Protein AF-A0A3M7N2I5-F1 (afdb_monomer)

Solvent-accessible surface area (backbone atoms only — not comparable to full-atom values): 18467 Å² total; per-residue (Å²): 134,86,79,55,68,69,59,55,50,54,53,48,51,50,65,78,46,59,78,71,72,79,48,78,70,63,55,45,52,56,47,51,50,52,48,23,56,78,67,73,62,68,41,72,71,54,50,39,52,52,36,48,54,50,50,56,45,50,75,78,38,84,68,64,88,88,73,57,67,39,60,57,50,50,54,49,58,67,74,47,55,72,66,59,48,47,55,51,53,66,31,61,74,40,46,66,35,46,50,59,42,24,50,76,62,70,37,55,69,58,55,55,50,50,57,71,69,52,64,72,84,48,68,67,43,54,52,28,47,23,52,53,51,27,46,53,29,50,53,29,44,74,71,70,34,44,39,56,24,49,52,53,48,40,55,52,47,56,50,31,53,74,64,39,66,92,57,76,50,61,62,29,48,50,51,51,48,50,52,41,56,74,38,38,85,68,42,74,50,57,52,77,61,47,53,48,46,55,76,64,46,57,61,42,92,79,72,73,47,80,37,51,29,68,54,33,51,44,37,77,84,67,55,38,41,64,58,33,49,58,49,61,71,33,66,77,46,37,56,54,48,48,68,50,50,74,76,38,65,92,46,45,67,51,51,52,51,50,37,56,48,34,18,50,53,20,46,79,68,74,32,59,69,59,17,50,50,33,50,54,50,43,56,72,74,39,30,87,57,58,50,80,86,41,72,83,73,48,74,81,45,53,72,66,57,50,53,51,50,45,50,52,40,41,51,64,54,42,68,62,46,61,74,72,68,61,85,127

Nearest PDB structures (foldseek):
  5a7d-assembly4_D  TM=3.569E-01  e=6.688E-01  Drosophila melanogaster
  8rtc-assembly2_B  TM=3.031E-01  e=3.710E-01  Bacillus phage phi3T
  9e8h-assembly1_V  TM=3.573E-01  e=9.364E-01  Homo sapiens
  9e8k-assembly1_V  TM=2.780E-01  e=5.964E+00  Homo sapiens

Mean predicted aligned error: 7.92 Å

Secondary structure (DSSP, 8-state):
----HHHHHHHHHHHHSPPPPS-HHHHHHHHHHHHHHHTT---HHHHHHHHHHHHHHHHHSPPPTT--HHHHHHHHHHHS-HHHHHHHHT-HHHHHHHHHHHHHHT-HHHHHHHHHHS-SS-HHHHHHHHHHHHHHHHHHHHTT-HHHHHHHHHHHHHHHHHH-TTS--HHHHHHHHHHHHHHGGG----HHHHHHHHHTPPPHHHH----HHHHHTT-SS---SHHHHHHHT-HHHHHHHHHHHTT-HHHHHHHHHHHHHHHHHHHHTT-HHHHHHHHHHHHHH-HHHH-TT-HHHHTTS-HHHHHHHHHHHHHHHHHHHTTT-S--

Sequence (328 aa):
MRVSAALLLKHLLTRLHPPAPATARESARLLAFDRALRTGTLTVARLRSIARHYLHQAKHRSPPAEEKLGHKLAAWLEAEDAATKSSFFLAPDLVREVVPLMYADGLESTVWAWLRSLPRQAAAFLHAQDTLVSEMMRMAIRRRALDDAAAQYVAAAAYRAQSAPSEPLTSSYKRMSTAILHKRHRHGIEPPTFDRILDHAIPFARDRVVTRGFLQLYHPASPSADSLYRELDDDSFVARWNAWHSKHQMLHAALLLSVLDAAQLSLDQSKPKHAHFFLDLADKHWPDYLGASSVERVAEASIISRLHHARQLLASHASLAHLALAPG

Radius of gyration: 24.54 Å; Cα contacts (8 Å, |Δi|>4): 312; chains: 1; bounding box: 54×54×68 Å

Foldseek 3Di:
DDDDPVVVVVVVVCVVDVPDPQDVVLVVLVVQVVVCVVVVNDDLVSLLVSLVVLVVCVVVDPRDLPDQVLVVVLVVLVPDDPVVVLVQLLPLSSLLRNLVSCVSNVNLVSLVVSLVVFDQPDPSSLQSSLSSLLSSLVNCVVVVNLQVNLVSQLVSQVVCCVRPVPRGSLSSLQNNLVSCLVCQLNSPHDQVSLVSNLVRFDDCVPRNGDGSLLSLCNRNPHRANVVVLVQCVDPVNVVSNLVRVVVVVLCLLSVLVSLLSSLVVCVVVVNNVSNVVSLVVSCVRPCVQLPVPCPVVCVPPDSVRSSVSSVVSSVVVVVVVVVVPDDD

Structure (mmCIF, N/CA/C/O backbone):
data_AF-A0A3M7N2I5-F1
#
_entry.id   AF-A0A3M7N2I5-F1
#
loop_
_atom_site.group_PDB
_atom_site.id
_atom_site.type_symbol
_atom_site.label_atom_id
_atom_site.label_alt_id
_atom_site.label_comp_id
_atom_site.label_asym_id
_atom_site.label_entity_id
_atom_site.label_seq_id
_atom_site.pdbx_PDB_ins_code
_atom_site.Cartn_x
_atom_site.Cartn_y
_atom_site.Cartn_z
_atom_site.occupancy
_atom_site.B_iso_or_equiv
_atom_site.auth_seq_id
_atom_site.auth_comp_id
_atom_site.auth_asym_id
_atom_site.auth_atom_id
_atom_site.pdbx_PDB_model_num
ATOM 1 N N . MET A 1 1 ? -17.840 -37.962 -21.840 1.00 40.88 1 MET A N 1
ATOM 2 C CA . MET A 1 1 ? -17.557 -36.516 -21.690 1.00 40.88 1 MET A CA 1
ATOM 3 C C . MET A 1 1 ? -18.584 -35.733 -22.498 1.00 40.88 1 MET A C 1
ATOM 5 O O . MET A 1 1 ? -18.669 -35.950 -23.697 1.00 40.88 1 MET A O 1
ATOM 9 N N . ARG A 1 2 ? -19.418 -34.899 -21.863 1.00 41.59 2 ARG A N 1
ATOM 10 C CA . ARG A 1 2 ? -20.410 -34.070 -22.571 1.00 41.59 2 ARG A CA 1
ATOM 11 C C . ARG A 1 2 ? -19.744 -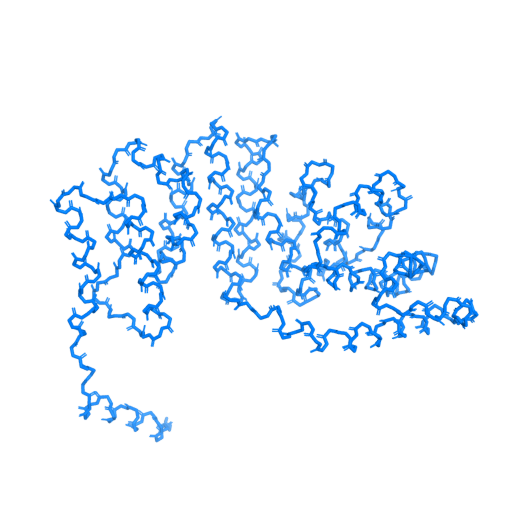32.751 -22.968 1.00 41.59 2 ARG A C 1
ATOM 13 O O . ARG A 1 2 ? -19.479 -31.922 -22.105 1.00 41.59 2 ARG A O 1
ATOM 20 N N . VAL A 1 3 ? -19.427 -32.581 -24.249 1.00 39.47 3 VAL A N 1
ATOM 21 C CA . VAL A 1 3 ? -18.912 -31.307 -24.772 1.00 39.47 3 VAL A CA 1
ATOM 22 C C . VAL A 1 3 ? -20.088 -30.334 -24.845 1.00 39.47 3 VAL A C 1
ATOM 24 O O . VAL A 1 3 ? -21.080 -30.607 -25.515 1.00 39.47 3 VAL A O 1
ATOM 27 N N . SER A 1 4 ? -20.010 -29.229 -24.101 1.00 60.75 4 SER A N 1
ATOM 28 C CA . SER A 1 4 ? -21.060 -28.206 -24.078 1.00 60.75 4 SER A CA 1
ATOM 29 C C . SER A 1 4 ? -21.235 -27.588 -25.468 1.00 60.75 4 SER A C 1
ATOM 31 O O . SER A 1 4 ? -20.251 -27.198 -26.100 1.00 60.75 4 SER A O 1
ATOM 33 N N . ALA A 1 5 ? -22.483 -27.447 -25.926 1.00 61.72 5 ALA A N 1
ATOM 34 C CA . ALA A 1 5 ? -22.821 -26.805 -27.199 1.00 61.72 5 ALA A CA 1
ATOM 35 C C . ALA A 1 5 ? -22.214 -25.392 -27.327 1.00 61.72 5 ALA A C 1
ATOM 37 O O . ALA A 1 5 ? -21.861 -24.968 -28.424 1.00 61.72 5 ALA A O 1
ATOM 38 N N . ALA A 1 6 ? -21.986 -24.702 -26.202 1.00 62.03 6 ALA A N 1
ATOM 39 C CA . ALA A 1 6 ? -21.320 -23.402 -26.169 1.00 62.03 6 ALA A CA 1
ATOM 40 C C . ALA A 1 6 ? -19.840 -23.459 -26.604 1.00 62.03 6 ALA A C 1
ATOM 42 O O . ALA A 1 6 ? -19.352 -22.527 -27.240 1.00 62.03 6 ALA A O 1
ATOM 43 N N . LEU A 1 7 ? -19.123 -24.550 -26.307 1.00 58.84 7 LEU A N 1
ATOM 44 C CA . LEU A 1 7 ? -17.732 -24.742 -26.737 1.00 58.84 7 LEU A CA 1
ATOM 45 C C . LEU A 1 7 ? -17.646 -25.051 -28.233 1.00 58.84 7 LEU A C 1
ATOM 47 O O . LEU A 1 7 ? -16.770 -24.521 -28.912 1.00 58.84 7 LEU A O 1
ATOM 51 N N . LEU A 1 8 ? -18.588 -25.841 -28.756 1.00 63.94 8 LEU A N 1
ATOM 52 C CA . LEU A 1 8 ? -18.701 -26.118 -30.191 1.00 63.94 8 LEU A CA 1
ATOM 53 C C . LEU A 1 8 ? -19.053 -24.854 -30.983 1.00 63.94 8 LEU A C 1
ATOM 55 O O . LEU A 1 8 ? -18.424 -24.590 -32.005 1.00 63.94 8 LEU A O 1
ATOM 59 N N . LEU A 1 9 ? -19.977 -24.028 -30.479 1.00 64.00 9 LEU A N 1
ATOM 60 C CA . LEU A 1 9 ? -20.336 -22.761 -31.117 1.00 64.00 9 LEU A CA 1
ATOM 61 C C . LEU A 1 9 ? -19.160 -21.775 -31.118 1.00 64.00 9 LEU A C 1
ATOM 63 O O . LEU A 1 9 ? -18.875 -21.154 -32.137 1.00 64.00 9 LEU A O 1
ATOM 67 N N . LYS A 1 10 ? -18.425 -21.676 -30.003 1.00 59.16 10 LYS A N 1
ATOM 68 C CA . LYS A 1 10 ? -17.230 -20.826 -29.905 1.00 59.16 10 LYS A CA 1
ATOM 69 C C . LYS A 1 10 ? -16.131 -21.295 -30.861 1.00 59.16 10 LYS A C 1
ATOM 71 O O . LYS A 1 10 ? -15.505 -20.464 -31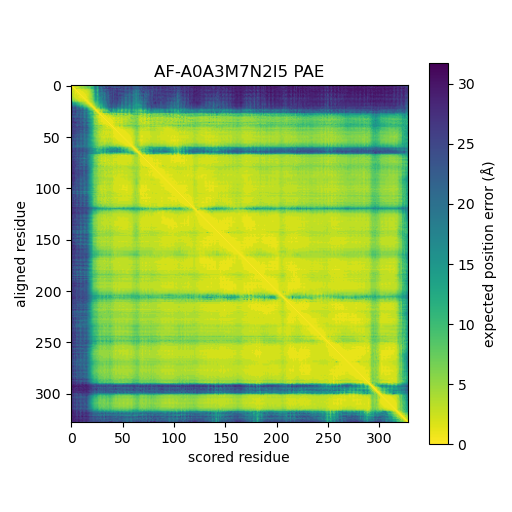.508 1.00 59.16 10 LYS A O 1
ATOM 76 N N . HIS A 1 11 ? -15.946 -22.609 -31.001 1.00 56.91 11 HIS A N 1
ATOM 77 C CA . HIS A 1 11 ? -14.961 -23.187 -31.915 1.00 56.91 11 HIS A CA 1
ATOM 78 C C . HIS A 1 11 ? -15.338 -22.995 -33.396 1.00 56.91 11 HIS A C 1
ATOM 80 O O . HIS A 1 11 ? -14.477 -22.690 -34.223 1.00 56.91 11 HIS A O 1
ATOM 86 N N . LEU A 1 12 ? -16.629 -23.098 -33.729 1.00 63.38 12 LEU A N 1
ATOM 87 C CA . LEU A 1 12 ? -17.146 -22.823 -35.073 1.00 63.38 12 LEU A CA 1
ATOM 88 C C . LEU A 1 12 ? -17.063 -21.334 -35.428 1.00 63.38 12 LEU A C 1
ATOM 90 O O . LEU A 1 12 ? -16.630 -21.002 -36.528 1.00 63.38 12 LEU A O 1
ATOM 94 N N . LEU A 1 13 ? -17.372 -20.436 -34.489 1.00 56.41 13 LEU A N 1
ATOM 95 C CA . LEU A 1 13 ? -17.231 -18.990 -34.688 1.00 56.41 13 LEU A CA 1
ATOM 96 C C . LEU A 1 13 ? -15.769 -18.579 -34.916 1.00 56.41 13 LEU A C 1
ATOM 98 O O . LEU A 1 13 ? -15.503 -17.766 -35.796 1.00 56.41 13 LEU A O 1
ATOM 102 N N . THR A 1 14 ? -14.809 -19.198 -34.219 1.00 50.16 14 THR A N 1
ATOM 103 C CA . THR A 1 14 ? -13.371 -18.959 -34.463 1.00 50.16 14 THR A CA 1
ATOM 104 C C . THR A 1 14 ? -12.856 -19.532 -35.787 1.00 50.16 14 THR A C 1
ATOM 106 O O . THR A 1 14 ? -11.799 -19.117 -36.253 1.00 50.16 14 THR A O 1
ATOM 109 N N . ARG A 1 15 ? -13.574 -20.487 -36.397 1.00 55.91 15 ARG A N 1
ATOM 110 C CA . ARG A 1 15 ? -13.232 -21.051 -37.715 1.00 55.91 15 ARG A CA 1
ATOM 111 C C . ARG A 1 15 ? -13.886 -20.296 -38.871 1.00 55.91 15 ARG A C 1
ATOM 113 O O . ARG A 1 15 ? -13.280 -20.186 -39.929 1.00 55.91 15 ARG A O 1
ATOM 120 N N . LEU A 1 16 ? -15.102 -19.787 -38.676 1.00 61.31 16 LEU A N 1
ATOM 121 C CA . LEU A 1 16 ? -15.834 -19.006 -39.682 1.00 61.31 16 LEU A CA 1
ATOM 122 C C . LEU A 1 16 ? -15.343 -17.555 -39.763 1.00 61.31 16 LEU A C 1
ATOM 124 O O . LEU A 1 16 ? -15.411 -16.932 -40.821 1.00 61.31 16 LEU A O 1
ATOM 128 N N . HIS A 1 17 ? -14.812 -17.029 -38.663 1.00 45.25 17 HIS A N 1
ATOM 129 C CA . HIS A 1 17 ? -14.081 -15.772 -38.620 1.00 45.25 17 HIS A CA 1
ATOM 130 C C . HIS A 1 17 ? -12.695 -16.058 -38.045 1.00 45.25 17 HIS A C 1
ATOM 132 O O . HIS A 1 17 ? -12.526 -15.968 -36.824 1.00 45.25 17 HIS A O 1
ATOM 138 N N . PRO A 1 18 ? -11.701 -16.431 -38.881 1.00 48.81 18 PRO A N 1
ATOM 139 C CA . PRO A 1 18 ? -10.321 -16.407 -38.420 1.00 48.81 18 PRO A CA 1
ATOM 140 C C . PRO A 1 18 ? -10.072 -15.023 -37.803 1.00 48.81 18 PRO A C 1
ATOM 142 O O . PRO A 1 18 ? -10.544 -14.028 -38.370 1.00 48.81 18 PRO A O 1
ATOM 145 N N . PRO A 1 19 ? -9.418 -14.929 -36.629 1.00 50.06 19 PRO A N 1
ATOM 146 C CA . PRO A 1 19 ? -9.088 -13.632 -36.060 1.00 50.06 19 PRO A CA 1
ATOM 147 C C . PRO A 1 19 ? -8.390 -12.831 -37.155 1.00 50.06 19 PRO A C 1
ATOM 149 O O . PRO A 1 19 ? -7.435 -13.319 -37.763 1.00 50.06 19 PRO A O 1
ATOM 152 N N . ALA A 1 20 ? -8.938 -11.655 -37.474 1.00 47.56 20 ALA A N 1
ATOM 153 C CA . ALA A 1 20 ? -8.351 -10.786 -38.480 1.00 47.56 20 ALA A CA 1
ATOM 154 C C . ALA A 1 20 ? -6.845 -10.658 -38.182 1.00 47.56 20 ALA A C 1
ATOM 156 O O . ALA A 1 20 ? -6.494 -10.530 -37.002 1.00 47.56 20 ALA A O 1
ATOM 157 N N . PRO A 1 21 ? -5.963 -10.730 -39.198 1.00 50.72 21 PRO A N 1
ATOM 158 C CA . PRO A 1 21 ? -4.527 -10.587 -38.984 1.00 50.72 21 PRO A CA 1
ATOM 159 C C . PRO A 1 21 ? -4.277 -9.342 -38.133 1.00 50.72 21 PRO A C 1
ATOM 161 O O . PRO A 1 21 ? -4.956 -8.329 -38.343 1.00 50.72 21 PRO A O 1
ATOM 164 N N . ALA A 1 22 ? -3.364 -9.455 -37.156 1.00 52.97 22 ALA A N 1
ATOM 165 C CA . ALA A 1 22 ? -3.012 -8.394 -36.211 1.00 52.97 22 ALA A CA 1
ATOM 166 C C . ALA A 1 22 ? -3.038 -7.048 -36.938 1.00 52.97 22 ALA A C 1
ATOM 168 O O . ALA A 1 22 ? -2.304 -6.830 -37.904 1.00 52.97 22 ALA A O 1
ATOM 169 N N . THR A 1 23 ? -4.004 -6.201 -36.586 1.00 55.91 23 THR A N 1
ATOM 170 C CA . THR A 1 23 ? -4.343 -5.056 -37.437 1.00 55.91 23 THR A CA 1
ATOM 171 C C . THR A 1 23 ? -3.113 -4.159 -37.602 1.00 55.91 23 THR A C 1
ATOM 173 O O . THR A 1 23 ? -2.348 -3.998 -36.657 1.00 55.91 23 THR A O 1
ATOM 176 N N . ALA A 1 24 ? -2.928 -3.503 -38.755 1.00 58.12 24 ALA A N 1
ATOM 177 C CA . ALA A 1 24 ? -1.773 -2.629 -39.036 1.00 58.12 24 ALA A CA 1
ATOM 178 C C . ALA A 1 24 ? -1.460 -1.578 -37.934 1.00 58.12 24 ALA A C 1
ATOM 180 O O . ALA A 1 24 ? -0.355 -1.042 -37.861 1.00 58.12 24 ALA A O 1
ATOM 181 N N . ARG A 1 25 ? -2.426 -1.285 -37.049 1.00 55.53 25 ARG A N 1
ATOM 182 C CA . ARG A 1 25 ? -2.285 -0.413 -35.870 1.00 55.53 25 ARG A CA 1
ATOM 183 C C . ARG A 1 25 ? -1.605 -1.069 -34.657 1.00 55.53 25 ARG A C 1
ATOM 185 O O . ARG A 1 25 ? -1.001 -0.340 -33.873 1.00 55.53 25 ARG A O 1
ATOM 192 N N . GLU A 1 26 ? -1.705 -2.385 -34.481 1.00 56.69 26 GLU A N 1
ATOM 193 C CA . GLU A 1 26 ? -1.006 -3.149 -33.430 1.00 56.69 26 GLU A CA 1
ATOM 194 C C . GLU A 1 26 ? 0.485 -3.248 -33.770 1.00 56.69 26 GLU A C 1
ATOM 196 O O . GLU A 1 26 ? 1.333 -2.872 -32.957 1.00 56.69 26 GLU A O 1
ATOM 201 N N . SER A 1 27 ? 0.806 -3.548 -35.033 1.00 62.41 27 SER A N 1
ATOM 202 C CA . SER A 1 27 ? 2.167 -3.416 -35.564 1.00 62.41 27 SER A CA 1
ATOM 203 C C . SER A 1 27 ? 2.693 -1.984 -35.423 1.00 62.41 27 SER A C 1
ATOM 205 O O . SER A 1 27 ? 3.862 -1.796 -35.124 1.00 62.41 27 SER A O 1
ATOM 207 N N . ALA A 1 28 ? 1.854 -0.947 -35.546 1.00 73.31 28 ALA A N 1
ATOM 208 C CA . ALA A 1 28 ? 2.308 0.447 -35.514 1.00 73.31 28 ALA A CA 1
ATOM 209 C C . ALA A 1 28 ? 3.002 0.879 -34.206 1.00 73.31 28 ALA A C 1
ATOM 211 O O . ALA A 1 28 ? 3.778 1.833 -34.237 1.00 73.31 28 ALA A O 1
ATOM 212 N N . ARG A 1 29 ? 2.744 0.234 -33.056 1.00 75.50 29 ARG A N 1
ATOM 213 C CA . ARG A 1 29 ? 3.352 0.626 -31.763 1.00 75.50 29 ARG A CA 1
ATOM 214 C C . ARG A 1 29 ? 4.684 -0.049 -31.510 1.00 75.50 29 ARG A C 1
ATOM 216 O O . ARG A 1 29 ? 5.626 0.634 -31.114 1.00 75.50 29 ARG A O 1
ATOM 223 N N . LEU A 1 30 ? 4.773 -1.330 -31.841 1.00 78.44 30 LEU A N 1
ATOM 224 C CA . LEU A 1 30 ? 6.049 -2.025 -31.957 1.00 78.44 30 LEU A CA 1
ATOM 225 C C . LEU A 1 30 ? 6.918 -1.327 -33.005 1.00 78.44 30 LEU A C 1
ATOM 227 O O . LEU A 1 30 ? 8.039 -0.955 -32.702 1.00 78.44 30 LEU A O 1
ATOM 231 N N . LEU A 1 31 ? 6.351 -0.967 -34.160 1.00 82.31 31 LEU A N 1
ATOM 232 C CA . LEU A 1 31 ? 7.029 -0.161 -35.176 1.00 82.31 31 LEU A CA 1
ATOM 233 C C . LEU A 1 31 ? 7.405 1.237 -34.670 1.00 82.31 31 LEU A C 1
ATOM 235 O O . LEU A 1 31 ? 8.444 1.751 -35.062 1.00 82.31 31 LEU A O 1
ATOM 239 N N . ALA A 1 32 ? 6.599 1.886 -33.822 1.00 83.38 32 ALA A N 1
ATOM 240 C CA . ALA A 1 32 ? 6.946 3.190 -33.252 1.00 83.38 32 ALA A CA 1
ATOM 241 C C . ALA A 1 32 ? 8.115 3.094 -32.264 1.00 83.38 32 ALA A C 1
ATOM 243 O O .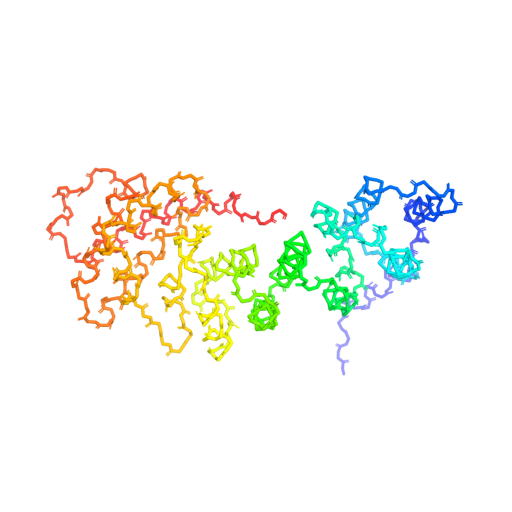 ALA A 1 32 ? 8.950 4.003 -32.243 1.00 83.38 32 ALA A O 1
ATOM 244 N N . PHE A 1 33 ? 8.161 2.017 -31.473 1.00 87.62 33 PHE A N 1
ATOM 245 C CA . PHE A 1 33 ? 9.273 1.675 -30.591 1.00 87.62 33 PHE A CA 1
ATOM 246 C C . PHE A 1 33 ? 10.520 1.316 -31.405 1.00 87.62 33 PHE A C 1
ATOM 248 O O . PHE A 1 33 ? 11.531 1.998 -31.278 1.00 87.62 33 PHE A O 1
ATOM 255 N N . ASP A 1 34 ? 10.416 0.365 -32.333 1.00 86.88 34 ASP A N 1
ATOM 256 C CA . ASP A 1 34 ? 11.498 -0.080 -33.215 1.00 86.88 34 ASP A CA 1
ATOM 257 C C . ASP A 1 34 ? 12.044 1.076 -34.063 1.00 86.88 34 ASP A C 1
ATOM 259 O O . ASP A 1 34 ? 13.252 1.221 -34.223 1.00 86.88 34 ASP A O 1
ATOM 263 N N . ARG A 1 35 ? 11.175 1.960 -34.568 1.00 88.88 35 ARG A N 1
ATOM 264 C CA . ARG A 1 35 ? 11.594 3.184 -35.261 1.00 88.88 35 ARG A CA 1
ATOM 265 C C . ARG A 1 35 ? 12.334 4.119 -34.312 1.00 88.88 35 ARG A C 1
ATOM 267 O O . ARG A 1 35 ? 13.362 4.650 -34.706 1.00 88.88 35 ARG A O 1
ATOM 274 N N . ALA A 1 36 ? 11.837 4.339 -33.092 1.00 88.50 36 ALA A N 1
ATOM 275 C CA . ALA A 1 36 ? 12.525 5.210 -32.139 1.00 88.50 36 ALA A CA 1
ATOM 276 C C . ALA A 1 36 ? 13.908 4.663 -31.766 1.00 88.50 36 ALA A C 1
ATOM 278 O O . ALA A 1 36 ? 14.852 5.444 -31.697 1.00 88.50 36 ALA A O 1
ATOM 279 N N . LEU A 1 37 ? 14.020 3.344 -31.584 1.00 87.69 37 LEU A N 1
ATOM 280 C CA . LEU A 1 37 ? 15.282 2.653 -31.342 1.00 87.69 37 LEU A CA 1
ATOM 281 C C . LEU A 1 37 ? 16.244 2.806 -32.518 1.00 87.69 37 LEU A C 1
ATOM 283 O O . LEU A 1 37 ? 17.349 3.304 -32.341 1.00 87.69 37 LEU A O 1
ATOM 287 N N . ARG A 1 38 ? 15.812 2.446 -33.733 1.00 86.69 38 ARG A N 1
ATOM 288 C CA . ARG A 1 38 ? 16.659 2.506 -34.936 1.00 86.69 38 ARG A CA 1
ATOM 289 C C . ARG A 1 38 ? 17.177 3.909 -35.231 1.00 86.69 38 ARG A C 1
ATOM 291 O O . ARG A 1 38 ? 18.268 4.039 -35.767 1.00 86.69 38 ARG A O 1
ATOM 298 N N . THR A 1 39 ? 16.408 4.950 -34.911 1.00 89.00 39 THR A N 1
ATOM 299 C CA . THR A 1 39 ? 16.847 6.334 -35.129 1.00 89.00 39 THR A CA 1
ATOM 300 C C . THR A 1 39 ? 17.510 6.972 -33.905 1.00 89.00 39 THR A C 1
ATOM 302 O O . THR A 1 39 ? 17.769 8.170 -33.948 1.00 89.00 39 THR A O 1
ATOM 305 N N . GLY A 1 40 ? 17.711 6.245 -32.798 1.00 86.25 40 GLY A N 1
ATOM 306 C CA . GLY A 1 40 ? 18.279 6.803 -31.563 1.00 86.25 40 GLY A CA 1
ATOM 307 C C . GLY A 1 40 ? 17.425 7.905 -30.917 1.00 86.25 40 GLY A C 1
ATOM 308 O O . GLY A 1 40 ? 17.940 8.767 -30.217 1.00 86.25 40 GLY A O 1
ATOM 309 N N . THR A 1 41 ? 16.110 7.921 -31.170 1.00 90.31 41 THR A N 1
ATOM 310 C CA . THR A 1 41 ? 15.178 8.962 -30.683 1.00 90.31 41 THR A CA 1
ATOM 311 C C . THR A 1 41 ? 14.277 8.487 -29.541 1.00 90.31 41 THR A C 1
ATOM 313 O O . THR A 1 41 ? 13.245 9.109 -29.251 1.00 90.31 41 THR A O 1
ATOM 316 N N . LEU A 1 42 ? 14.608 7.359 -28.905 1.00 90.81 42 LEU A N 1
ATOM 317 C CA . LEU A 1 42 ? 13.844 6.837 -27.776 1.00 90.81 42 LEU A CA 1
ATOM 318 C C . LEU A 1 42 ? 14.173 7.628 -26.501 1.00 90.81 42 LEU A C 1
ATOM 320 O O . LEU A 1 42 ? 15.120 7.333 -25.786 1.00 90.81 42 LEU A O 1
ATOM 324 N N . THR A 1 43 ? 13.359 8.640 -26.206 1.00 88.88 43 THR A N 1
ATOM 325 C CA . THR A 1 43 ? 13.436 9.406 -24.952 1.00 88.88 43 THR A CA 1
ATOM 326 C C . THR A 1 43 ? 12.510 8.825 -23.881 1.00 88.88 43 THR A C 1
ATOM 328 O O . THR A 1 43 ? 11.526 8.154 -24.202 1.00 88.88 43 THR A O 1
ATOM 331 N N . VAL A 1 44 ? 12.742 9.162 -22.604 1.00 87.12 44 VAL A N 1
ATOM 332 C CA . VAL A 1 44 ? 11.854 8.810 -21.471 1.00 87.12 44 VAL A CA 1
ATOM 333 C C . VAL A 1 44 ? 10.396 9.195 -21.751 1.00 87.12 44 VAL A C 1
ATOM 335 O O . VAL A 1 44 ? 9.482 8.393 -21.556 1.00 87.12 44 VAL A O 1
ATOM 338 N N . ALA A 1 45 ? 10.158 10.405 -22.271 1.00 89.19 45 ALA A N 1
ATOM 339 C CA . ALA A 1 45 ? 8.814 10.881 -22.595 1.00 89.19 45 ALA A CA 1
ATOM 340 C C . ALA A 1 45 ? 8.155 10.056 -23.713 1.00 89.19 45 ALA A C 1
ATOM 342 O O . ALA A 1 45 ? 6.962 9.739 -23.636 1.00 89.19 45 ALA A O 1
ATOM 343 N N . ARG A 1 46 ? 8.932 9.678 -24.736 1.00 91.38 46 ARG A N 1
ATOM 344 C CA . ARG A 1 46 ? 8.449 8.858 -25.848 1.00 91.38 46 ARG A CA 1
ATOM 345 C C . ARG A 1 46 ? 8.159 7.432 -25.403 1.00 91.38 46 ARG A C 1
ATOM 347 O O . ARG A 1 46 ? 7.094 6.918 -25.736 1.00 91.38 46 ARG A O 1
ATOM 354 N N . LEU A 1 47 ? 9.038 6.831 -24.604 1.00 92.31 47 LEU A N 1
ATOM 355 C CA . LEU A 1 47 ? 8.822 5.504 -24.038 1.00 92.31 47 LEU A CA 1
ATOM 356 C C . LEU A 1 47 ? 7.573 5.470 -23.149 1.00 92.31 47 LEU A C 1
ATOM 358 O O . LEU A 1 47 ? 6.730 4.593 -23.315 1.00 92.31 47 LEU A O 1
ATOM 362 N N . ARG A 1 48 ? 7.390 6.478 -22.287 1.00 92.50 48 ARG A N 1
ATOM 363 C CA . ARG A 1 48 ? 6.177 6.636 -21.469 1.00 92.50 48 ARG A CA 1
ATOM 364 C C . ARG A 1 48 ? 4.913 6.684 -22.329 1.00 92.50 48 ARG A C 1
ATOM 366 O O . ARG A 1 48 ? 3.927 6.019 -22.022 1.00 92.50 48 ARG A O 1
ATOM 373 N N . SER A 1 49 ? 4.939 7.458 -23.417 1.00 92.38 49 SER A N 1
ATOM 374 C CA . SER A 1 49 ? 3.820 7.530 -24.363 1.00 92.38 49 SER A CA 1
ATOM 375 C C . SER A 1 49 ? 3.543 6.169 -25.007 1.00 92.38 49 SER A C 1
ATOM 377 O O . SER A 1 49 ? 2.398 5.722 -25.010 1.00 92.38 49 SER A O 1
ATOM 379 N N . ILE A 1 50 ? 4.575 5.472 -25.493 1.00 92.12 50 ILE A N 1
ATOM 380 C CA . ILE A 1 50 ? 4.441 4.140 -26.102 1.00 92.12 50 ILE A CA 1
ATOM 381 C C . ILE A 1 50 ? 3.838 3.142 -25.098 1.00 92.12 50 ILE A C 1
ATOM 383 O O . ILE A 1 50 ? 2.870 2.461 -25.440 1.00 92.12 50 ILE A O 1
ATOM 387 N N . ALA A 1 51 ? 4.339 3.107 -23.859 1.00 92.69 51 ALA A N 1
ATOM 388 C CA . ALA A 1 51 ? 3.864 2.203 -22.812 1.00 92.69 51 ALA A CA 1
ATOM 389 C C . ALA A 1 51 ? 2.383 2.430 -22.463 1.00 92.69 51 ALA A C 1
ATOM 391 O O . ALA A 1 51 ? 1.605 1.478 -22.433 1.00 92.69 51 ALA A O 1
ATOM 392 N N . ARG A 1 52 ? 1.956 3.691 -22.295 1.00 91.69 52 ARG A N 1
ATOM 393 C CA . ARG A 1 52 ? 0.542 4.037 -22.051 1.00 91.69 52 ARG A CA 1
ATOM 394 C C . ARG A 1 52 ? -0.379 3.552 -23.161 1.00 91.69 52 ARG A C 1
ATOM 396 O O . ARG A 1 52 ? -1.429 2.975 -22.889 1.00 91.69 52 ARG A O 1
ATOM 403 N N . HIS A 1 53 ? 0.011 3.784 -24.413 1.00 89.00 53 HIS A N 1
ATOM 404 C CA . HIS A 1 53 ? -0.788 3.355 -25.558 1.00 89.00 53 HIS A CA 1
ATOM 405 C C . HIS A 1 53 ? -0.875 1.829 -25.640 1.00 89.00 53 HIS A C 1
ATOM 407 O O . HIS A 1 53 ? -1.953 1.307 -25.918 1.00 89.00 53 HIS A O 1
ATOM 413 N N . TYR A 1 54 ? 0.226 1.124 -25.365 1.00 90.00 54 TYR A N 1
ATOM 414 C CA . TYR A 1 54 ? 0.246 -0.337 -25.311 1.00 90.00 54 TYR A CA 1
ATOM 415 C C . TYR A 1 54 ? -0.698 -0.874 -24.228 1.00 90.00 54 TYR A C 1
ATOM 417 O O . TYR A 1 54 ? -1.561 -1.698 -24.518 1.00 90.00 54 TYR A O 1
ATOM 425 N N . LEU A 1 55 ? -0.616 -0.342 -23.005 1.00 90.12 55 LEU A N 1
ATOM 426 C CA . LEU A 1 55 ? -1.494 -0.729 -21.895 1.00 90.12 55 LEU A CA 1
ATOM 427 C C . LEU A 1 55 ? -2.972 -0.458 -22.182 1.00 90.12 55 LEU A C 1
ATOM 429 O O . LEU A 1 55 ? -3.825 -1.297 -21.892 1.00 90.12 55 LEU A O 1
ATOM 433 N N . HIS A 1 56 ? -3.282 0.696 -22.776 1.00 89.06 56 HIS A N 1
ATOM 434 C CA . HIS A 1 56 ? -4.641 1.017 -23.196 1.00 89.06 56 HIS A CA 1
ATOM 435 C C . HIS A 1 56 ? -5.159 -0.014 -24.208 1.00 89.06 56 HIS A C 1
ATOM 437 O O . HIS A 1 56 ? -6.277 -0.504 -24.079 1.00 89.06 56 HIS A O 1
ATOM 443 N N . GLN A 1 57 ? -4.349 -0.394 -25.198 1.00 84.81 57 GLN A N 1
ATOM 444 C CA . GLN A 1 57 ? -4.732 -1.417 -26.174 1.00 84.81 57 GLN A CA 1
ATOM 445 C C . GLN A 1 57 ? -4.925 -2.790 -25.524 1.00 84.81 57 GLN A C 1
ATOM 447 O O . GLN A 1 57 ? -5.972 -3.396 -25.737 1.00 84.81 57 GLN A O 1
ATOM 452 N N . ALA A 1 58 ? -3.988 -3.229 -24.681 1.00 85.06 58 ALA A N 1
ATOM 453 C CA . ALA A 1 58 ? -4.053 -4.514 -23.982 1.00 85.06 58 ALA A CA 1
ATOM 454 C C . ALA A 1 58 ? -5.293 -4.647 -23.076 1.00 85.06 58 ALA A C 1
ATOM 456 O O . ALA A 1 58 ? -5.812 -5.744 -22.884 1.00 85.06 58 ALA A O 1
ATOM 457 N N . LYS A 1 59 ? -5.810 -3.532 -22.538 1.00 84.75 59 LYS A N 1
ATOM 458 C CA . LYS A 1 59 ? -7.055 -3.514 -21.751 1.00 84.75 59 LYS A CA 1
ATOM 459 C C . LYS A 1 59 ? -8.303 -3.759 -22.607 1.00 84.75 59 LYS A C 1
ATOM 461 O O . LYS A 1 59 ? -9.275 -4.325 -22.115 1.00 84.75 59 LYS A O 1
ATOM 466 N N . HIS A 1 60 ? -8.298 -3.313 -23.862 1.00 83.50 60 HIS A N 1
ATOM 467 C CA . HIS A 1 60 ? -9.463 -3.372 -24.751 1.00 83.50 60 HIS A CA 1
ATOM 468 C C . HIS A 1 60 ? -9.406 -4.513 -25.775 1.00 83.50 60 HIS A C 1
ATOM 470 O O . HIS A 1 60 ? -10.433 -4.845 -26.366 1.00 83.50 60 HIS A O 1
ATOM 476 N N . ARG A 1 61 ? -8.230 -5.103 -26.009 1.00 75.06 61 ARG A N 1
ATOM 477 C CA . ARG A 1 61 ? -7.995 -6.189 -26.968 1.00 75.06 61 ARG A CA 1
ATOM 478 C C . ARG A 1 61 ? -6.924 -7.131 -26.434 1.00 75.06 61 ARG A C 1
ATOM 480 O O . ARG A 1 61 ? -5.957 -6.677 -25.830 1.00 75.06 61 ARG A O 1
ATOM 487 N N . SER A 1 62 ? -7.068 -8.428 -26.695 1.00 64.88 62 SER A N 1
ATOM 488 C CA . SER A 1 62 ? -5.987 -9.381 -26.443 1.00 64.88 62 SER A CA 1
ATOM 489 C C . SER A 1 62 ? -4.793 -9.010 -27.328 1.00 64.88 62 SER A C 1
ATOM 491 O O . SER A 1 62 ? -4.969 -8.962 -28.547 1.00 64.88 62 SER A O 1
ATOM 493 N N . PRO A 1 63 ? -3.610 -8.713 -26.760 1.00 60.22 63 PRO A N 1
ATOM 494 C CA . PRO A 1 63 ? -2.437 -8.427 -27.570 1.00 60.22 63 PRO A CA 1
ATOM 495 C C . PRO A 1 63 ? -2.103 -9.655 -28.435 1.00 60.22 63 PRO A C 1
ATOM 497 O O . PRO A 1 63 ? -2.247 -10.787 -27.957 1.00 60.22 63 PRO A O 1
ATOM 500 N N . PRO A 1 64 ? -1.693 -9.465 -29.702 1.00 59.94 64 PRO A N 1
ATOM 501 C CA . PRO A 1 64 ? -1.255 -10.568 -30.547 1.00 59.94 64 PRO A CA 1
ATOM 502 C C . PRO A 1 64 ? -0.088 -11.307 -29.877 1.00 59.94 64 PRO A C 1
ATOM 504 O O . PRO A 1 64 ? 0.828 -10.687 -29.340 1.00 59.94 64 PRO A O 1
ATOM 507 N N . ALA A 1 65 ? -0.146 -12.640 -29.880 1.00 61.81 65 ALA A N 1
ATOM 508 C CA . ALA A 1 65 ? 0.744 -13.492 -29.088 1.00 61.81 65 ALA A CA 1
ATOM 509 C C . ALA A 1 65 ? 2.226 -13.416 -29.500 1.00 61.81 65 ALA A C 1
ATOM 511 O O . ALA A 1 65 ? 3.092 -13.764 -28.700 1.00 61.81 65 ALA A O 1
ATOM 512 N N . GLU A 1 66 ? 2.515 -12.982 -30.728 1.00 65.38 66 GLU A N 1
ATOM 513 C CA . GLU A 1 66 ? 3.832 -13.163 -31.346 1.00 65.38 66 GLU A CA 1
ATOM 514 C C . GLU A 1 66 ? 4.830 -12.034 -31.050 1.00 65.38 66 GLU A C 1
ATOM 516 O O . GLU A 1 66 ? 6.030 -12.287 -31.053 1.00 65.38 66 GLU A O 1
ATOM 521 N N . GLU A 1 67 ? 4.386 -10.817 -30.706 1.00 72.06 67 GLU A N 1
ATOM 522 C CA . GLU A 1 67 ? 5.309 -9.720 -30.376 1.00 72.06 67 GLU A CA 1
ATOM 523 C C . GLU A 1 67 ? 4.829 -8.878 -29.186 1.00 72.06 67 GLU A C 1
ATOM 525 O O . GLU A 1 67 ? 4.036 -7.944 -29.309 1.00 72.06 67 GLU A O 1
ATOM 530 N N . LYS A 1 68 ? 5.368 -9.190 -28.008 1.00 89.00 68 LYS A N 1
ATOM 531 C CA . LYS A 1 68 ? 5.144 -8.443 -26.765 1.00 89.00 68 LYS A CA 1
ATOM 532 C C . LYS A 1 68 ? 6.200 -7.349 -26.590 1.00 89.00 68 LYS A C 1
ATOM 534 O O . LYS A 1 68 ? 7.404 -7.611 -26.674 1.00 89.00 68 LYS A O 1
ATOM 539 N N . LEU A 1 69 ? 5.758 -6.122 -26.319 1.00 90.81 69 LEU A N 1
ATOM 540 C CA . LEU A 1 69 ? 6.634 -4.949 -26.194 1.00 90.81 69 LEU A CA 1
ATOM 541 C C . LEU A 1 69 ? 7.618 -5.073 -25.018 1.00 90.81 69 LEU A C 1
ATOM 543 O O . LEU A 1 69 ? 8.749 -4.596 -25.106 1.00 90.81 69 LEU A O 1
ATOM 547 N N . GLY A 1 70 ? 7.223 -5.743 -23.940 1.00 94.06 70 GLY A N 1
ATOM 548 C CA . GLY A 1 70 ? 8.024 -5.931 -22.737 1.00 94.06 70 GLY A CA 1
ATOM 549 C C . GLY A 1 70 ? 9.334 -6.675 -22.987 1.00 94.06 70 GLY A C 1
ATOM 550 O O . GLY A 1 70 ? 10.354 -6.294 -22.421 1.00 94.06 70 GLY A O 1
ATOM 551 N N . HIS A 1 71 ? 9.358 -7.669 -23.884 1.00 92.81 71 HIS A N 1
ATOM 552 C CA . HIS A 1 71 ? 10.604 -8.369 -24.225 1.00 92.81 71 HIS A CA 1
ATOM 553 C C . HIS A 1 71 ? 11.578 -7.449 -24.964 1.00 92.81 71 HIS A C 1
ATOM 555 O O . HIS A 1 71 ? 12.764 -7.422 -24.639 1.00 92.81 71 HIS A O 1
ATOM 561 N N . LYS A 1 72 ? 11.079 -6.651 -25.920 1.00 92.19 72 LYS A N 1
ATOM 562 C CA . LYS A 1 72 ? 11.911 -5.677 -26.644 1.00 92.19 72 LYS A CA 1
ATOM 563 C C . LYS A 1 72 ? 12.441 -4.599 -25.699 1.00 92.19 72 LYS A C 1
ATOM 565 O O . LYS A 1 72 ? 13.602 -4.214 -25.791 1.00 92.19 72 LYS A O 1
ATOM 570 N N . LEU A 1 73 ? 11.605 -4.150 -24.763 1.00 94.50 73 LEU A N 1
ATOM 571 C CA . LEU A 1 73 ? 11.991 -3.188 -23.739 1.00 94.50 73 LEU A CA 1
ATOM 572 C C . LEU A 1 73 ? 13.056 -3.748 -22.788 1.00 94.50 73 LEU A C 1
ATOM 574 O O . LEU A 1 73 ? 14.003 -3.037 -22.466 1.00 94.50 73 LEU A O 1
ATOM 578 N N . ALA A 1 74 ? 12.920 -5.008 -22.367 1.00 95.56 74 ALA A N 1
ATOM 579 C CA . ALA A 1 74 ? 13.909 -5.684 -21.535 1.00 95.56 74 ALA A CA 1
ATOM 580 C C . ALA A 1 74 ? 15.265 -5.784 -22.230 1.00 95.56 74 ALA A C 1
ATOM 582 O O . ALA A 1 74 ? 16.265 -5.367 -21.654 1.00 95.56 74 ALA A O 1
ATOM 583 N N . ALA A 1 75 ? 15.276 -6.274 -23.472 1.00 93.38 75 ALA A N 1
ATOM 584 C CA . ALA A 1 75 ? 16.492 -6.422 -24.262 1.00 93.38 75 ALA A CA 1
ATOM 585 C C . ALA A 1 75 ? 17.169 -5.069 -24.526 1.00 93.38 75 ALA A C 1
ATOM 587 O O . ALA A 1 75 ? 18.384 -4.951 -24.392 1.00 93.38 75 ALA A O 1
ATOM 588 N N . TRP A 1 76 ? 16.384 -4.033 -24.846 1.00 93.50 76 TRP A N 1
ATOM 589 C CA . TRP A 1 76 ? 16.898 -2.671 -24.973 1.00 93.50 76 TRP A CA 1
ATOM 590 C C . TRP A 1 76 ? 17.539 -2.200 -23.668 1.00 93.50 76 TRP A C 1
ATOM 592 O O . TRP A 1 76 ? 18.712 -1.846 -23.664 1.00 93.50 76 TRP A O 1
ATOM 602 N N . LEU A 1 77 ? 16.804 -2.251 -22.552 1.00 94.38 77 LEU A N 1
ATOM 603 C CA . LEU A 1 77 ? 17.313 -1.759 -21.275 1.00 94.38 77 LEU A CA 1
ATOM 604 C C . LEU A 1 77 ? 18.553 -2.536 -20.827 1.00 94.38 77 LEU A C 1
ATOM 606 O O . LEU A 1 77 ? 19.414 -1.952 -20.189 1.00 94.38 77 LEU A O 1
ATOM 610 N N . GLU A 1 78 ? 18.669 -3.825 -21.146 1.00 94.56 78 GLU A N 1
ATOM 611 C CA . GLU A 1 78 ? 19.855 -4.633 -20.855 1.00 94.56 78 GLU A CA 1
ATOM 612 C C . GLU A 1 78 ? 21.084 -4.185 -21.661 1.00 94.56 78 GLU A C 1
ATOM 614 O O . GLU A 1 78 ? 22.167 -4.065 -21.079 1.00 94.56 78 GLU A O 1
ATOM 619 N N . ALA A 1 79 ? 20.901 -3.875 -22.948 1.00 92.44 79 ALA A N 1
ATOM 620 C CA . ALA A 1 79 ? 21.954 -3.417 -23.856 1.00 92.44 79 ALA A CA 1
ATOM 621 C C . ALA A 1 79 ? 22.422 -1.971 -23.597 1.00 92.44 79 ALA A C 1
ATOM 623 O O . ALA A 1 79 ? 23.525 -1.604 -23.996 1.00 92.44 79 ALA A O 1
ATOM 624 N N . GLU A 1 80 ? 21.600 -1.154 -22.938 1.00 93.44 80 GLU A N 1
ATOM 625 C CA . GLU A 1 80 ? 21.919 0.240 -22.622 1.00 93.44 80 GLU A CA 1
ATOM 626 C C . GLU A 1 80 ? 23.027 0.390 -21.564 1.00 93.44 80 GLU A C 1
ATOM 628 O O . GLU A 1 80 ? 23.281 -0.491 -20.729 1.00 93.44 80 GLU A O 1
ATOM 633 N N . ASP A 1 81 ? 23.672 1.556 -21.565 1.00 93.19 81 ASP A N 1
ATOM 634 C CA . ASP A 1 81 ? 24.706 1.890 -20.591 1.00 93.19 81 ASP A CA 1
ATOM 635 C C . ASP A 1 81 ? 24.139 2.180 -19.181 1.00 93.19 81 ASP A C 1
ATOM 637 O O . ASP A 1 81 ? 22.927 2.232 -18.934 1.00 93.19 81 ASP A O 1
ATOM 641 N N . ALA A 1 82 ? 25.037 2.352 -18.207 1.00 92.56 82 ALA A N 1
ATOM 642 C CA . ALA A 1 82 ? 24.657 2.627 -16.824 1.00 92.56 82 ALA A CA 1
ATOM 643 C C . ALA A 1 82 ? 23.937 3.978 -16.652 1.00 92.56 82 ALA A C 1
ATOM 645 O O . ALA A 1 82 ? 23.090 4.098 -15.764 1.00 92.56 82 ALA A O 1
ATOM 646 N N . ALA A 1 83 ? 24.238 4.985 -17.478 1.00 92.31 83 ALA A N 1
ATOM 647 C CA . ALA A 1 83 ? 23.631 6.310 -17.395 1.00 92.31 83 ALA A CA 1
ATOM 648 C C . ALA A 1 83 ? 22.172 6.279 -17.872 1.00 92.31 83 ALA A C 1
ATOM 650 O O . ALA A 1 83 ? 21.286 6.764 -17.160 1.00 92.31 83 ALA A O 1
ATOM 651 N N . THR A 1 84 ? 21.896 5.629 -19.005 1.00 90.88 84 THR A N 1
ATOM 652 C CA . THR A 1 84 ? 20.537 5.415 -19.516 1.00 90.88 84 THR A CA 1
ATOM 653 C C . THR A 1 84 ? 19.719 4.566 -18.545 1.00 90.88 84 THR A C 1
ATOM 655 O O . THR A 1 84 ? 18.602 4.953 -18.190 1.00 90.88 84 THR A O 1
ATOM 658 N N . LYS A 1 85 ? 20.284 3.465 -18.024 1.00 93.88 85 LYS A N 1
ATOM 659 C CA . LYS A 1 85 ? 19.634 2.640 -16.985 1.00 93.88 85 LYS A CA 1
ATOM 660 C C . LYS A 1 85 ? 19.283 3.470 -15.750 1.00 93.88 85 LYS A C 1
ATOM 662 O O . LYS A 1 85 ? 18.162 3.402 -15.250 1.00 93.88 85 LYS A O 1
ATOM 667 N N . SER A 1 86 ? 20.216 4.296 -15.282 1.00 93.75 86 SER A N 1
ATOM 668 C CA . SER A 1 86 ? 19.990 5.186 -14.139 1.00 93.75 86 SER A CA 1
ATOM 669 C C . SER A 1 86 ? 18.857 6.172 -14.413 1.00 93.75 86 SER A C 1
ATOM 671 O O . SER A 1 86 ? 17.930 6.273 -13.613 1.00 93.75 86 SER A O 1
ATOM 673 N N . SER A 1 87 ? 18.877 6.848 -15.566 1.00 93.38 87 SER A N 1
ATOM 674 C CA . SER A 1 87 ? 17.817 7.776 -15.978 1.00 93.38 87 SER A CA 1
ATOM 675 C C . SER A 1 87 ? 16.445 7.097 -16.035 1.00 93.38 87 SER A C 1
ATOM 677 O O . SER A 1 87 ? 15.456 7.658 -15.561 1.00 93.38 87 SER A O 1
ATOM 679 N N . PHE A 1 88 ? 16.391 5.860 -16.539 1.00 94.56 88 PHE A N 1
ATOM 680 C CA . PHE A 1 88 ? 15.176 5.053 -16.586 1.00 94.56 88 PHE A CA 1
ATOM 681 C C . PHE A 1 88 ? 14.593 4.800 -15.186 1.00 94.56 88 PHE A C 1
ATOM 683 O O . PHE A 1 88 ? 13.419 5.088 -14.948 1.00 94.56 88 PHE A O 1
ATOM 690 N N . PHE A 1 89 ? 15.397 4.294 -14.244 1.00 95.31 89 PHE A N 1
ATOM 691 C CA . PHE A 1 89 ? 14.911 3.933 -12.906 1.00 95.31 89 PHE A CA 1
ATOM 692 C C . PHE A 1 89 ? 14.638 5.144 -12.010 1.00 95.31 89 PHE A C 1
ATOM 694 O O . PHE A 1 89 ? 13.761 5.085 -11.149 1.00 95.31 89 PHE A O 1
ATOM 701 N N . LEU A 1 90 ? 15.350 6.251 -12.226 1.00 95.44 90 LEU A N 1
ATOM 702 C CA . LEU A 1 90 ? 15.139 7.507 -11.507 1.00 95.44 90 LEU A CA 1
ATOM 703 C C . LEU A 1 90 ? 13.927 8.303 -12.018 1.00 95.44 90 LEU A C 1
ATOM 705 O O . LEU A 1 90 ? 13.574 9.315 -11.417 1.00 95.44 90 LEU A O 1
ATOM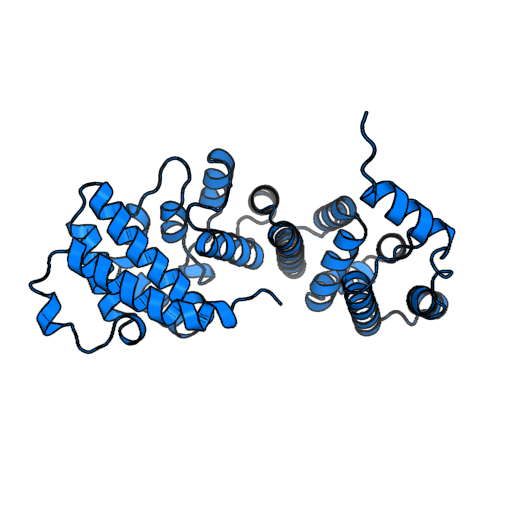 709 N N . ALA A 1 91 ? 13.265 7.858 -13.091 1.00 95.94 91 ALA A N 1
ATOM 710 C CA . ALA A 1 91 ? 12.037 8.452 -13.607 1.00 95.94 91 ALA A CA 1
ATOM 711 C C . ALA A 1 91 ? 10.793 7.700 -13.072 1.00 95.94 91 ALA A C 1
ATOM 713 O O . ALA A 1 91 ? 10.304 6.776 -13.730 1.00 95.94 91 ALA A O 1
ATOM 714 N N . PRO A 1 92 ? 10.211 8.085 -11.915 1.00 94.88 92 PRO A N 1
ATOM 715 C CA . PRO A 1 92 ? 9.124 7.329 -11.280 1.00 94.88 92 PRO A CA 1
ATOM 716 C C . PRO A 1 92 ? 7.880 7.215 -12.167 1.00 94.88 92 PRO A C 1
ATOM 718 O O . PRO A 1 92 ? 7.218 6.180 -12.191 1.00 94.88 92 PRO A O 1
ATOM 721 N N . ASP A 1 93 ? 7.580 8.252 -12.951 1.00 94.62 93 ASP A N 1
ATOM 722 C CA . ASP A 1 93 ? 6.469 8.223 -13.902 1.00 94.62 93 ASP A CA 1
ATOM 723 C C . ASP A 1 93 ? 6.673 7.208 -15.021 1.00 94.62 93 ASP A C 1
ATOM 725 O O . ASP A 1 93 ? 5.697 6.668 -15.527 1.00 94.62 93 ASP A O 1
ATOM 729 N N . LEU A 1 94 ? 7.918 6.943 -15.418 1.00 95.00 94 LEU A N 1
ATOM 730 C CA . LEU A 1 94 ? 8.205 5.918 -16.409 1.00 95.00 94 LEU A CA 1
ATOM 731 C C . LEU A 1 94 ? 8.021 4.524 -15.803 1.00 95.00 94 LEU A C 1
ATOM 733 O O . LEU A 1 94 ? 7.340 3.690 -16.398 1.00 95.00 94 LEU A O 1
ATOM 737 N N . VAL A 1 95 ? 8.546 4.299 -14.595 1.00 96.31 95 VAL A N 1
ATOM 738 C CA . VAL A 1 95 ? 8.386 3.035 -13.854 1.00 96.31 95 VAL A CA 1
ATOM 739 C C . VAL A 1 95 ? 6.902 2.685 -13.670 1.00 96.31 95 VAL A C 1
ATOM 741 O O . VAL A 1 95 ? 6.508 1.543 -13.908 1.00 96.31 95 VAL A O 1
ATOM 744 N N . ARG A 1 96 ? 6.055 3.675 -13.350 1.00 95.38 96 ARG A N 1
ATOM 745 C CA . ARG A 1 96 ? 4.593 3.516 -13.204 1.00 95.38 96 ARG A CA 1
ATOM 746 C C . ARG A 1 96 ? 3.868 3.051 -14.467 1.00 95.38 96 ARG A C 1
ATOM 748 O O . ARG A 1 96 ? 2.777 2.496 -14.341 1.00 95.38 96 ARG A O 1
ATOM 755 N N . GLU A 1 97 ? 4.427 3.282 -15.652 1.00 94.94 97 GLU A N 1
ATOM 756 C CA . GLU A 1 97 ? 3.858 2.803 -16.921 1.00 94.94 97 GLU A CA 1
ATOM 757 C C . GLU A 1 97 ? 4.521 1.504 -17.384 1.00 94.94 97 GLU A C 1
ATOM 759 O O . GLU A 1 97 ? 3.858 0.617 -17.916 1.00 94.94 97 GLU A O 1
ATOM 764 N N . VAL A 1 98 ? 5.829 1.363 -17.167 1.00 96.19 98 VAL A N 1
ATOM 765 C CA . VAL A 1 98 ? 6.576 0.195 -17.634 1.00 96.19 98 VAL A CA 1
ATOM 766 C C . VAL A 1 98 ? 6.275 -1.039 -16.792 1.00 96.19 98 VAL A C 1
ATOM 768 O O . VAL A 1 98 ? 6.053 -2.100 -17.361 1.00 96.19 98 VAL A O 1
ATOM 771 N N . VAL A 1 99 ? 6.211 -0.943 -15.462 1.00 96.81 99 VAL A N 1
ATOM 772 C CA . VAL A 1 99 ? 5.969 -2.131 -14.620 1.00 96.81 99 VAL A CA 1
ATOM 773 C C . VAL A 1 99 ? 4.647 -2.828 -14.970 1.00 96.81 99 VAL A C 1
ATOM 775 O O . VAL A 1 99 ? 4.680 -4.037 -15.203 1.00 96.81 99 VAL A O 1
ATOM 778 N N . PRO A 1 100 ? 3.499 -2.129 -15.101 1.00 95.75 100 PRO A N 1
ATOM 779 C CA . PRO A 1 100 ? 2.269 -2.769 -15.561 1.00 95.75 100 PRO A CA 1
ATOM 780 C C . PRO A 1 100 ? 2.393 -3.419 -16.939 1.00 95.75 100 PRO A C 1
ATOM 782 O O . PRO A 1 100 ? 1.789 -4.464 -17.158 1.00 95.75 100 PRO A O 1
ATOM 785 N N . LEU A 1 101 ? 3.166 -2.821 -17.852 1.00 95.19 101 LEU A N 1
ATOM 786 C CA . LEU A 1 101 ? 3.409 -3.371 -19.187 1.00 95.19 101 LEU A CA 1
ATOM 787 C C . LEU A 1 101 ? 4.198 -4.677 -19.099 1.00 95.19 101 LEU A C 1
ATOM 789 O O . LEU A 1 101 ? 3.783 -5.674 -19.678 1.00 95.19 101 LEU A O 1
ATOM 793 N N . MET A 1 102 ? 5.279 -4.702 -18.316 1.00 96.88 102 MET A N 1
ATOM 794 C CA . MET A 1 102 ? 6.072 -5.913 -18.090 1.00 96.88 102 MET A CA 1
ATOM 795 C C . MET A 1 102 ? 5.209 -7.026 -17.484 1.00 96.88 102 MET A C 1
ATOM 797 O O . MET A 1 102 ? 5.270 -8.169 -17.923 1.00 96.88 102 MET A O 1
ATOM 801 N N . TYR A 1 103 ? 4.345 -6.687 -16.523 1.00 94.88 103 TYR A N 1
ATOM 802 C CA . TYR A 1 103 ? 3.393 -7.631 -15.935 1.00 94.88 103 TYR A CA 1
ATOM 803 C C . TYR A 1 103 ? 2.345 -8.108 -16.952 1.00 94.88 103 TYR A C 1
ATOM 805 O O . TYR A 1 103 ? 2.020 -9.291 -16.979 1.00 94.88 103 TYR A O 1
ATOM 813 N N . ALA A 1 104 ? 1.808 -7.227 -17.800 1.00 92.31 104 ALA A N 1
ATOM 814 C CA . ALA A 1 104 ? 0.868 -7.616 -18.856 1.00 92.31 104 ALA A CA 1
ATOM 815 C C . ALA A 1 104 ? 1.490 -8.629 -19.834 1.00 92.31 104 ALA A C 1
ATOM 817 O O . ALA A 1 104 ? 0.797 -9.516 -20.331 1.00 92.31 104 ALA A O 1
ATOM 818 N N . ASP A 1 105 ? 2.804 -8.538 -20.034 1.00 93.31 105 ASP A N 1
ATOM 819 C CA . ASP A 1 105 ? 3.562 -9.420 -20.912 1.00 93.31 105 ASP A CA 1
ATOM 820 C C . ASP A 1 105 ? 4.090 -10.693 -20.222 1.00 93.31 105 ASP A C 1
ATOM 822 O O . ASP A 1 105 ? 4.573 -11.589 -20.918 1.00 93.31 105 ASP A O 1
ATOM 826 N N . GLY A 1 106 ? 3.917 -10.843 -18.902 1.00 93.44 106 GLY A N 1
ATOM 827 C CA . GLY A 1 106 ? 4.379 -12.007 -18.128 1.00 93.44 106 GLY A CA 1
ATOM 828 C C . GLY A 1 106 ? 5.872 -11.969 -17.782 1.00 93.44 106 GLY A C 1
ATOM 829 O O . GLY A 1 106 ? 6.533 -13.004 -17.739 1.00 93.44 106 GLY A O 1
ATOM 830 N N . LEU A 1 107 ? 6.423 -10.765 -17.613 1.00 96.19 107 LEU A N 1
ATOM 831 C CA . LEU A 1 107 ? 7.839 -10.504 -17.346 1.00 96.19 107 LEU A CA 1
ATOM 832 C C . LEU A 1 107 ? 8.095 -10.054 -15.904 1.00 96.19 107 LEU A C 1
ATOM 834 O O . LEU A 1 107 ? 8.967 -9.224 -15.635 1.00 96.19 107 LEU A O 1
ATOM 838 N N . GLU A 1 108 ? 7.340 -10.590 -14.947 1.00 94.75 108 GLU A N 1
ATOM 839 C CA . GLU A 1 108 ? 7.482 -10.251 -13.529 1.00 94.75 108 GLU A CA 1
ATOM 840 C C . GLU A 1 108 ? 8.890 -10.566 -12.998 1.00 94.75 108 GLU A C 1
ATOM 842 O O . GLU A 1 108 ? 9.468 -9.776 -12.248 1.00 94.75 108 GLU A O 1
ATOM 847 N N . SER A 1 109 ? 9.475 -11.689 -13.425 1.00 95.00 109 SER A N 1
ATOM 848 C CA . SER A 1 109 ? 10.829 -12.110 -13.040 1.00 95.00 109 SER A CA 1
ATOM 849 C C . SER A 1 109 ? 11.912 -11.137 -13.523 1.00 95.00 109 SER A C 1
ATOM 851 O O . SER A 1 109 ? 12.878 -10.883 -12.800 1.00 95.00 109 SER A O 1
ATOM 853 N N . THR A 1 110 ? 11.731 -10.534 -14.700 1.00 96.94 110 THR A N 1
ATOM 854 C CA . THR A 1 110 ? 12.626 -9.502 -15.238 1.00 96.94 110 THR A CA 1
ATOM 855 C C . THR A 1 110 ? 12.587 -8.238 -14.382 1.00 96.94 110 THR A C 1
ATOM 857 O O . THR A 1 110 ? 13.638 -7.695 -14.050 1.00 96.94 110 THR A O 1
ATOM 860 N N . VAL A 1 111 ? 11.403 -7.806 -13.934 1.00 96.25 111 VAL A N 1
ATOM 861 C CA . VAL A 1 111 ? 11.275 -6.644 -13.033 1.00 96.25 111 VAL A CA 1
ATOM 862 C C . VAL A 1 111 ? 11.973 -6.906 -11.689 1.00 96.25 111 VAL A C 1
ATOM 864 O O . VAL A 1 111 ? 12.664 -6.032 -11.162 1.00 96.25 111 VAL A O 1
ATOM 867 N N . TRP A 1 112 ? 11.883 -8.130 -11.159 1.00 93.06 112 TRP A N 1
ATOM 868 C CA . TRP A 1 112 ? 12.652 -8.547 -9.977 1.00 93.06 112 TRP A CA 1
ATOM 869 C C . TRP A 1 112 ? 14.167 -8.550 -10.210 1.00 93.06 112 TRP A C 1
ATOM 871 O O . TRP A 1 112 ? 14.938 -8.213 -9.307 1.00 93.06 112 TRP A O 1
ATOM 881 N N . ALA A 1 113 ? 14.624 -8.942 -11.400 1.00 94.31 113 ALA A N 1
ATOM 882 C CA . ALA A 1 113 ? 16.037 -8.865 -11.758 1.00 94.31 113 ALA A CA 1
ATOM 883 C C . ALA A 1 113 ? 16.522 -7.406 -11.793 1.00 94.31 113 ALA A C 1
ATOM 885 O O . ALA A 1 113 ? 17.576 -7.107 -11.232 1.00 94.31 113 ALA A O 1
ATOM 886 N N . TRP A 1 114 ? 15.716 -6.488 -12.337 1.00 94.94 114 TRP A N 1
ATOM 887 C CA . TRP A 1 114 ? 16.017 -5.055 -12.318 1.00 94.94 114 TRP A CA 1
ATOM 888 C C . TRP A 1 114 ? 16.176 -4.516 -10.900 1.00 94.94 114 TRP A C 1
ATOM 890 O O . TRP A 1 114 ? 17.183 -3.869 -10.620 1.00 94.94 114 TRP A O 1
ATOM 900 N N . LEU A 1 115 ? 15.261 -4.851 -9.982 1.00 93.12 115 LEU A N 1
ATOM 901 C CA . LEU A 1 115 ? 15.361 -4.440 -8.577 1.00 93.12 115 LEU A CA 1
ATOM 902 C C . LEU A 1 115 ? 16.705 -4.847 -7.954 1.00 93.12 115 LEU A C 1
ATOM 904 O O . LEU A 1 115 ? 17.344 -4.039 -7.285 1.00 93.12 115 LEU A O 1
ATOM 908 N N . ARG A 1 116 ? 17.155 -6.083 -8.209 1.00 91.19 116 ARG A N 1
ATOM 909 C CA . ARG A 1 116 ? 18.432 -6.611 -7.696 1.00 91.19 116 ARG A CA 1
ATOM 910 C C . ARG A 1 116 ? 19.661 -5.959 -8.331 1.00 91.19 116 ARG A C 1
ATOM 912 O O . ARG A 1 116 ? 20.723 -5.971 -7.715 1.00 91.19 116 ARG A O 1
ATOM 919 N N . SER A 1 117 ? 19.519 -5.413 -9.538 1.00 91.75 117 SER A N 1
ATOM 920 C CA . SER A 1 117 ? 20.600 -4.739 -10.267 1.00 91.75 117 SER A CA 1
ATOM 921 C C . SER A 1 117 ? 20.808 -3.278 -9.852 1.00 91.75 117 SER A C 1
ATOM 923 O O . SER A 1 117 ? 21.842 -2.693 -10.173 1.00 91.75 117 SER A O 1
ATOM 925 N N . LEU A 1 118 ? 19.849 -2.677 -9.135 1.00 91.44 118 LEU A N 1
ATOM 926 C CA . LEU A 1 118 ? 19.935 -1.279 -8.722 1.00 91.44 118 LEU A CA 1
ATOM 927 C C . LEU A 1 118 ? 21.059 -1.045 -7.692 1.00 91.44 118 LEU A C 1
ATOM 929 O O . LEU A 1 118 ? 21.176 -1.812 -6.731 1.00 91.44 118 LEU A O 1
ATOM 933 N N . PRO A 1 119 ? 21.844 0.045 -7.825 1.00 89.81 119 PRO A N 1
ATOM 934 C CA . PRO A 1 119 ? 22.855 0.426 -6.842 1.00 89.81 119 PRO A CA 1
ATOM 935 C C . PRO A 1 119 ? 22.283 0.556 -5.426 1.00 89.81 119 PRO A C 1
ATOM 937 O O . PRO A 1 119 ? 21.190 1.085 -5.223 1.00 89.81 119 PRO A O 1
ATOM 940 N N . ARG A 1 120 ? 23.046 0.089 -4.430 1.00 84.06 120 ARG A N 1
ATOM 941 C CA . ARG A 1 120 ? 22.568 -0.058 -3.042 1.00 84.06 120 ARG A CA 1
ATOM 942 C C . ARG A 1 120 ? 22.736 1.183 -2.168 1.00 84.06 120 ARG A C 1
ATOM 944 O O . ARG A 1 120 ? 22.039 1.303 -1.174 1.00 84.06 120 ARG A O 1
ATOM 951 N N . GLN A 1 121 ? 23.683 2.060 -2.493 1.00 80.44 121 GLN A N 1
ATOM 952 C CA . GLN A 1 121 ? 24.181 3.068 -1.541 1.00 80.44 121 GLN A CA 1
ATOM 953 C C . GLN A 1 121 ? 23.743 4.501 -1.859 1.00 80.44 121 GLN A C 1
ATOM 955 O O . GLN A 1 121 ? 23.858 5.382 -1.016 1.00 80.44 121 GLN A O 1
ATOM 960 N N . ALA A 1 122 ? 23.224 4.755 -3.059 1.00 87.12 122 ALA A N 1
ATOM 961 C CA . ALA A 1 122 ? 22.822 6.097 -3.459 1.00 87.12 122 ALA A CA 1
ATOM 962 C C . ALA A 1 122 ? 21.335 6.334 -3.153 1.00 87.12 122 ALA A C 1
ATOM 964 O O . ALA A 1 122 ? 20.468 5.606 -3.639 1.00 87.12 122 ALA A O 1
ATOM 965 N N . ALA A 1 123 ? 21.041 7.388 -2.381 1.00 88.06 123 ALA A N 1
ATOM 966 C CA . ALA A 1 123 ? 19.693 7.728 -1.908 1.00 88.06 123 ALA A CA 1
ATOM 967 C C . ALA A 1 123 ? 18.644 7.794 -3.035 1.00 88.06 123 ALA A C 1
ATOM 969 O O . ALA A 1 123 ? 17.524 7.307 -2.883 1.00 88.06 123 ALA A O 1
ATOM 970 N N . ALA A 1 124 ? 19.023 8.315 -4.205 1.00 88.81 124 ALA A N 1
ATOM 971 C CA . ALA A 1 124 ? 18.147 8.368 -5.375 1.00 88.81 124 ALA A CA 1
ATOM 972 C C . ALA A 1 124 ? 17.692 6.965 -5.837 1.00 88.81 124 ALA A C 1
ATOM 974 O O . ALA A 1 124 ? 16.523 6.757 -6.164 1.00 88.81 124 ALA A O 1
ATOM 975 N N . PHE A 1 125 ? 18.581 5.967 -5.782 1.00 93.50 125 PHE A N 1
ATOM 976 C CA . PHE A 1 125 ? 18.243 4.583 -6.117 1.00 93.50 125 PHE A CA 1
ATOM 977 C C . PHE A 1 125 ? 17.448 3.882 -5.022 1.00 93.50 125 PHE A C 1
ATOM 979 O O . PHE A 1 125 ? 16.636 3.013 -5.329 1.00 93.50 125 PHE A O 1
ATOM 986 N N . LEU A 1 126 ? 17.601 4.287 -3.760 1.00 94.19 126 LEU A N 1
ATOM 987 C CA . LEU A 1 126 ? 16.752 3.792 -2.677 1.00 94.19 126 LEU A CA 1
ATOM 988 C C . LEU A 1 126 ? 15.283 4.180 -2.899 1.00 94.19 126 LEU A C 1
ATOM 990 O O . LEU A 1 126 ? 14.398 3.346 -2.689 1.00 94.19 126 LEU A O 1
ATOM 994 N N . HIS A 1 127 ? 15.027 5.395 -3.388 1.00 94.56 127 HIS A N 1
ATOM 995 C CA . HIS A 1 127 ? 13.687 5.826 -3.788 1.00 94.56 127 HIS A CA 1
ATOM 996 C C . HIS A 1 127 ? 13.180 5.095 -5.044 1.00 94.56 127 HIS A C 1
ATOM 998 O O . HIS A 1 127 ? 12.018 4.683 -5.098 1.00 94.56 127 HIS A O 1
ATOM 1004 N N . ALA A 1 128 ? 14.048 4.879 -6.039 1.00 95.12 128 ALA A N 1
ATOM 1005 C CA . ALA A 1 128 ? 13.701 4.112 -7.237 1.00 95.12 128 ALA A CA 1
ATOM 1006 C C . ALA A 1 128 ? 13.314 2.660 -6.906 1.00 95.12 128 ALA A C 1
ATOM 1008 O O . ALA A 1 128 ? 12.318 2.156 -7.421 1.00 95.12 128 ALA A O 1
ATOM 1009 N N . GLN A 1 129 ? 14.049 2.009 -5.999 1.00 95.81 129 GLN A N 1
ATOM 1010 C CA . GLN A 1 129 ? 13.728 0.672 -5.493 1.00 95.81 129 GLN A CA 1
ATOM 1011 C C . GLN A 1 129 ? 12.346 0.636 -4.820 1.00 95.81 129 GLN A C 1
ATOM 1013 O O . GLN A 1 129 ? 11.547 -0.239 -5.137 1.00 95.81 129 GLN A O 1
ATOM 1018 N N . ASP A 1 130 ? 12.034 1.593 -3.936 1.00 96.94 130 ASP A N 1
ATOM 1019 C CA . ASP A 1 130 ? 10.710 1.676 -3.293 1.00 96.94 130 ASP A CA 1
ATOM 1020 C C . ASP A 1 130 ? 9.591 1.915 -4.316 1.00 96.94 130 ASP A C 1
ATOM 1022 O O . ASP A 1 130 ? 8.541 1.278 -4.257 1.00 96.94 130 ASP A O 1
ATOM 1026 N N . THR A 1 131 ? 9.829 2.771 -5.311 1.00 96.62 131 THR A N 1
ATOM 1027 C CA . THR A 1 131 ? 8.874 2.986 -6.406 1.00 96.62 131 THR A CA 1
ATOM 1028 C C . THR A 1 131 ? 8.632 1.692 -7.182 1.00 96.62 131 THR A C 1
ATOM 1030 O O . THR A 1 131 ? 7.482 1.323 -7.411 1.00 96.62 131 THR A O 1
ATOM 1033 N N . LEU A 1 132 ? 9.696 0.975 -7.549 1.00 96.81 132 LEU A N 1
ATOM 1034 C CA . LEU A 1 132 ? 9.608 -0.273 -8.303 1.00 96.81 132 LEU A CA 1
ATOM 1035 C C . LEU A 1 132 ? 8.826 -1.345 -7.528 1.00 96.81 132 LEU A C 1
ATOM 1037 O O . LEU A 1 132 ? 7.878 -1.915 -8.067 1.00 96.81 132 LEU A O 1
ATOM 1041 N N . VAL A 1 133 ? 9.157 -1.556 -6.250 1.00 97.56 133 VAL A N 1
AT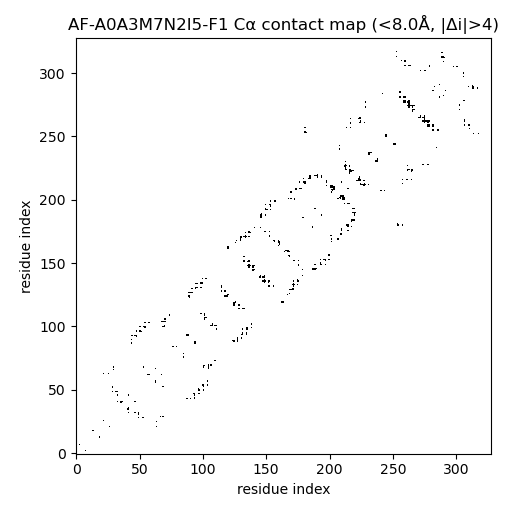OM 1042 C CA . VAL A 1 133 ? 8.462 -2.507 -5.365 1.00 97.56 133 VAL A CA 1
ATOM 1043 C C . VAL A 1 133 ? 6.992 -2.120 -5.193 1.00 97.56 133 VAL A C 1
ATOM 1045 O O . VAL A 1 133 ? 6.109 -2.963 -5.351 1.00 97.56 133 VAL A O 1
ATOM 1048 N N . SER A 1 134 ? 6.700 -0.838 -4.955 1.00 97.88 134 SER A N 1
ATOM 1049 C CA . SER A 1 134 ? 5.324 -0.349 -4.836 1.00 97.88 134 SER A CA 1
ATOM 1050 C C . SER A 1 134 ? 4.512 -0.624 -6.106 1.00 97.88 134 SER A C 1
ATOM 1052 O O . SER A 1 134 ? 3.340 -0.996 -6.026 1.00 97.88 134 SER A O 1
ATOM 1054 N N . GLU A 1 135 ? 5.113 -0.481 -7.286 1.00 97.69 135 GLU A N 1
ATOM 1055 C CA . GLU A 1 135 ? 4.452 -0.759 -8.562 1.00 97.69 135 GLU A CA 1
ATOM 1056 C C . GLU A 1 135 ? 4.230 -2.255 -8.814 1.00 97.69 135 GLU A C 1
ATOM 1058 O O . GLU A 1 135 ? 3.168 -2.645 -9.301 1.00 97.69 135 GLU A O 1
ATOM 1063 N N . MET A 1 136 ? 5.163 -3.109 -8.399 1.00 97.50 136 MET A N 1
ATOM 1064 C CA . MET A 1 136 ? 4.996 -4.566 -8.431 1.00 97.50 136 MET A CA 1
ATOM 1065 C C . MET A 1 136 ? 3.837 -5.009 -7.531 1.00 97.50 136 MET A C 1
ATOM 1067 O O . MET A 1 136 ? 2.919 -5.703 -7.979 1.00 97.50 136 MET A O 1
ATOM 1071 N N . MET A 1 137 ? 3.792 -4.483 -6.304 1.00 98.06 137 MET A N 1
ATOM 1072 C CA . MET A 1 137 ? 2.694 -4.721 -5.368 1.00 98.06 137 MET A CA 1
ATOM 1073 C C . MET A 1 137 ? 1.362 -4.204 -5.918 1.00 98.06 137 MET A C 1
ATOM 1075 O O . MET A 1 137 ? 0.335 -4.860 -5.757 1.00 98.06 137 MET A O 1
ATOM 1079 N N . ARG A 1 138 ? 1.350 -3.048 -6.605 1.00 97.31 138 ARG A N 1
ATOM 1080 C CA . ARG A 1 138 ? 0.142 -2.525 -7.271 1.00 97.31 138 ARG A CA 1
ATOM 1081 C C . ARG A 1 138 ? -0.429 -3.543 -8.248 1.00 97.31 138 ARG A C 1
ATOM 1083 O O . ARG A 1 138 ? -1.647 -3.720 -8.292 1.00 97.31 138 ARG A O 1
ATOM 1090 N N . MET A 1 139 ? 0.432 -4.196 -9.020 1.00 96.56 139 MET A N 1
ATOM 1091 C CA . MET A 1 139 ? 0.008 -5.188 -9.999 1.00 96.56 139 MET A CA 1
ATOM 1092 C C . MET A 1 139 ? -0.528 -6.462 -9.344 1.00 96.56 139 MET A C 1
ATOM 1094 O O . MET A 1 139 ? -1.596 -6.928 -9.745 1.00 96.56 139 MET A O 1
ATOM 1098 N N . ALA A 1 140 ? 0.130 -6.966 -8.298 1.00 96.38 140 ALA A N 1
ATOM 1099 C CA . ALA A 1 140 ? -0.360 -8.104 -7.517 1.00 96.38 140 ALA A CA 1
ATOM 1100 C C . ALA A 1 140 ? -1.736 -7.814 -6.874 1.00 96.38 140 ALA A C 1
ATOM 1102 O O . ALA A 1 140 ? -2.696 -8.564 -7.066 1.00 96.38 140 ALA A O 1
ATOM 1103 N N . ILE A 1 141 ? -1.898 -6.642 -6.246 1.00 96.06 141 ILE A N 1
ATOM 1104 C CA . ILE A 1 141 ? -3.171 -6.202 -5.649 1.00 96.06 141 ILE A CA 1
ATOM 1105 C C . ILE A 1 141 ? -4.282 -6.092 -6.704 1.00 96.06 141 ILE A C 1
ATOM 1107 O O . ILE A 1 141 ? -5.407 -6.537 -6.467 1.00 96.06 141 ILE A O 1
ATOM 1111 N N . ARG A 1 142 ? -3.988 -5.535 -7.889 1.00 93.94 142 ARG A N 1
ATOM 1112 C CA . ARG A 1 142 ? -4.955 -5.440 -9.001 1.00 93.94 142 ARG A CA 1
ATOM 1113 C C . ARG A 1 142 ? -5.418 -6.812 -9.495 1.00 93.94 142 ARG A C 1
ATOM 1115 O O . ARG A 1 142 ? -6.581 -6.957 -9.862 1.00 93.94 142 ARG A O 1
ATOM 1122 N N . ARG A 1 143 ? -4.544 -7.820 -9.446 1.00 94.50 143 ARG A N 1
ATOM 1123 C CA . ARG A 1 143 ? -4.866 -9.225 -9.746 1.00 94.50 143 ARG A CA 1
ATOM 1124 C C . ARG A 1 143 ? -5.567 -9.954 -8.592 1.00 94.50 143 ARG A C 1
ATOM 1126 O O . ARG A 1 143 ? -5.859 -11.135 -8.723 1.00 94.50 143 ARG A O 1
ATOM 1133 N N . ARG A 1 144 ? -5.896 -9.248 -7.500 1.00 95.06 144 ARG A N 1
ATOM 1134 C CA . ARG A 1 144 ? -6.492 -9.790 -6.265 1.00 95.06 144 ARG A CA 1
ATOM 1135 C C . ARG A 1 144 ? -5.595 -10.804 -5.534 1.00 95.06 144 ARG A C 1
ATOM 1137 O O . ARG A 1 144 ? -6.116 -11.573 -4.738 1.00 95.06 144 ARG A O 1
ATOM 1144 N N . ALA A 1 145 ? -4.283 -10.747 -5.758 1.00 95.94 145 ALA A N 1
ATOM 1145 C CA . ALA A 1 145 ? -3.271 -11.545 -5.067 1.00 95.94 145 ALA A CA 1
ATOM 1146 C C . ALA A 1 145 ? -2.566 -10.669 -4.015 1.00 95.94 145 ALA A C 1
ATOM 1148 O O . ALA A 1 145 ? -1.495 -10.100 -4.243 1.00 95.94 145 ALA A O 1
ATOM 1149 N N . LEU A 1 146 ? -3.255 -10.411 -2.899 1.00 96.94 146 LEU A N 1
ATOM 1150 C CA . LEU A 1 146 ? -2.729 -9.551 -1.830 1.00 96.94 146 LEU A CA 1
ATOM 1151 C C . LEU A 1 146 ? -1.665 -10.272 -0.986 1.00 96.94 146 LEU A C 1
ATOM 1153 O O . LEU A 1 146 ? -0.748 -9.627 -0.486 1.00 96.94 146 LEU A O 1
ATOM 1157 N N . ASP A 1 147 ? -1.768 -11.591 -0.879 1.00 97.12 147 ASP A N 1
ATOM 1158 C CA . ASP A 1 147 ? -0.758 -12.506 -0.350 1.00 97.12 147 ASP A CA 1
ATOM 1159 C C . ASP A 1 147 ? 0.569 -12.397 -1.113 1.00 97.12 147 ASP A C 1
ATOM 1161 O O . ASP A 1 147 ? 1.613 -12.194 -0.491 1.00 97.12 147 ASP A O 1
ATOM 1165 N N . ASP A 1 148 ? 0.522 -12.399 -2.450 1.00 95.94 148 ASP A N 1
ATOM 1166 C CA . ASP A 1 148 ? 1.701 -12.157 -3.281 1.00 95.94 148 ASP A CA 1
ATOM 1167 C C . ASP A 1 148 ? 2.291 -10.786 -2.954 1.00 95.94 148 ASP A C 1
ATOM 1169 O O . ASP A 1 148 ? 3.461 -10.684 -2.597 1.00 95.94 148 ASP A O 1
ATOM 1173 N N . ALA A 1 149 ? 1.483 -9.719 -2.994 1.00 97.69 149 ALA A N 1
ATOM 1174 C CA . ALA A 1 149 ? 1.949 -8.368 -2.676 1.00 97.69 149 ALA A CA 1
ATOM 1175 C C . ALA A 1 149 ? 2.589 -8.275 -1.275 1.00 97.69 149 ALA A C 1
ATOM 1177 O O . ALA A 1 149 ? 3.555 -7.530 -1.089 1.00 97.69 149 ALA A O 1
ATOM 1178 N N . ALA A 1 150 ? 2.067 -9.021 -0.298 1.00 98.25 150 ALA A N 1
ATOM 1179 C CA . ALA A 1 150 ? 2.610 -9.100 1.053 1.00 98.25 150 ALA A CA 1
ATOM 1180 C C . ALA A 1 150 ? 3.976 -9.792 1.064 1.00 98.25 150 ALA A C 1
ATOM 1182 O O . ALA A 1 150 ? 4.925 -9.250 1.632 1.00 98.25 150 ALA A O 1
ATOM 1183 N N . ALA A 1 151 ? 4.115 -10.921 0.365 1.00 97.19 151 ALA A N 1
ATOM 1184 C CA . ALA A 1 151 ? 5.394 -11.604 0.203 1.00 97.19 151 ALA A CA 1
ATOM 1185 C C . ALA A 1 151 ? 6.436 -10.715 -0.501 1.00 97.19 151 ALA A C 1
ATOM 1187 O O . ALA A 1 151 ? 7.584 -10.643 -0.059 1.00 97.19 151 ALA A O 1
ATOM 1188 N N . GLN A 1 152 ? 6.031 -9.978 -1.545 1.00 96.44 152 GLN A N 1
ATOM 1189 C CA . GLN A 1 152 ? 6.895 -9.021 -2.245 1.00 96.44 152 GLN A CA 1
ATOM 1190 C C . GLN A 1 152 ? 7.383 -7.905 -1.308 1.00 96.44 152 GLN A C 1
ATOM 1192 O O . GLN A 1 152 ? 8.576 -7.599 -1.288 1.00 96.44 152 GLN A O 1
ATOM 1197 N N . TYR A 1 153 ? 6.477 -7.323 -0.512 1.00 98.19 153 TYR A N 1
ATOM 1198 C CA . TYR A 1 153 ? 6.821 -6.298 0.474 1.00 98.19 153 TYR A CA 1
ATOM 1199 C C . TYR A 1 153 ? 7.794 -6.829 1.526 1.00 98.19 153 TYR A C 1
ATOM 1201 O O . TYR A 1 153 ? 8.824 -6.204 1.757 1.00 98.19 153 TYR A O 1
ATOM 1209 N N . VAL A 1 154 ? 7.506 -7.988 2.124 1.00 98.12 154 VAL A N 1
ATOM 1210 C CA . VAL A 1 154 ? 8.354 -8.601 3.156 1.00 98.12 154 VAL A CA 1
ATOM 1211 C C . VAL A 1 154 ? 9.750 -8.897 2.614 1.00 98.12 154 VAL A C 1
ATOM 1213 O O . VAL A 1 154 ? 10.739 -8.538 3.249 1.00 98.12 154 VAL A O 1
ATOM 1216 N N . ALA A 1 155 ? 9.856 -9.491 1.423 1.00 95.81 155 ALA A N 1
ATOM 1217 C CA . ALA A 1 155 ? 11.149 -9.778 0.804 1.00 95.81 155 ALA A CA 1
ATOM 1218 C C . ALA A 1 155 ? 11.952 -8.493 0.536 1.00 95.81 155 ALA A C 1
ATOM 1220 O O . ALA A 1 155 ? 13.143 -8.422 0.850 1.00 95.81 155 ALA A O 1
ATOM 1221 N N . ALA A 1 156 ? 11.301 -7.460 -0.004 1.00 95.19 156 ALA A N 1
ATOM 1222 C CA . ALA A 1 156 ? 11.944 -6.181 -0.276 1.00 95.19 156 ALA A CA 1
ATOM 1223 C C . ALA A 1 156 ? 12.330 -5.431 1.010 1.00 95.19 156 ALA A C 1
ATOM 1225 O O . ALA A 1 156 ? 13.402 -4.830 1.068 1.00 95.19 156 ALA A O 1
ATOM 1226 N N . ALA A 1 157 ? 11.491 -5.475 2.046 1.00 96.56 157 ALA A N 1
ATOM 1227 C CA . ALA A 1 157 ? 11.745 -4.833 3.330 1.00 96.56 157 ALA A CA 1
ATOM 1228 C C . ALA A 1 157 ? 12.891 -5.518 4.084 1.00 96.56 157 ALA A C 1
ATOM 1230 O O . ALA A 1 157 ? 13.780 -4.830 4.582 1.00 96.56 157 ALA A O 1
ATOM 1231 N N . ALA A 1 158 ? 12.938 -6.854 4.082 1.00 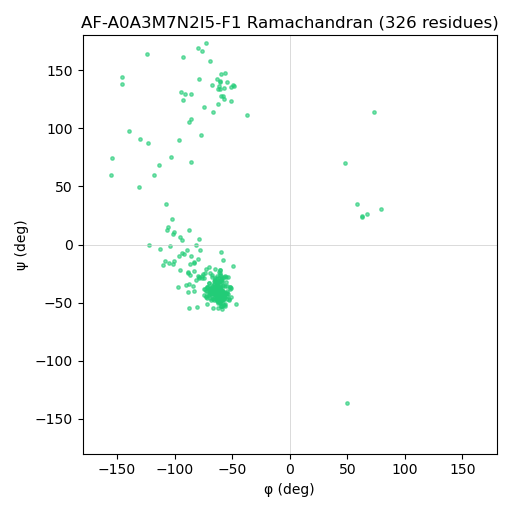95.69 158 ALA A N 1
ATOM 1232 C CA . ALA A 1 158 ? 14.051 -7.618 4.640 1.00 95.69 158 ALA A CA 1
ATOM 1233 C C . ALA A 1 158 ? 15.369 -7.304 3.915 1.00 95.69 158 ALA A C 1
ATOM 1235 O O . ALA A 1 158 ? 16.391 -7.063 4.556 1.00 95.69 158 ALA A O 1
ATOM 1236 N N . TYR A 1 159 ? 15.337 -7.230 2.580 1.00 92.50 159 TYR A N 1
ATOM 1237 C CA . TYR A 1 159 ? 16.487 -6.791 1.791 1.00 92.50 159 TYR A CA 1
ATOM 1238 C C . TYR A 1 159 ? 16.915 -5.362 2.157 1.00 92.50 159 TYR A C 1
ATOM 1240 O O . TYR A 1 159 ? 18.097 -5.102 2.384 1.00 92.50 159 TYR A O 1
ATOM 1248 N N . ARG A 1 160 ? 15.953 -4.439 2.280 1.00 93.50 160 ARG A N 1
ATOM 1249 C CA . ARG A 1 160 ? 16.219 -3.040 2.617 1.00 93.50 160 ARG A CA 1
ATOM 1250 C C . ARG A 1 160 ? 16.798 -2.870 4.020 1.00 93.50 160 ARG A C 1
ATOM 1252 O O . ARG A 1 160 ? 17.724 -2.083 4.189 1.00 93.50 160 ARG A O 1
ATOM 1259 N N . ALA A 1 161 ? 16.306 -3.628 4.995 1.00 94.00 161 ALA A N 1
ATOM 1260 C CA . ALA A 1 161 ? 16.833 -3.629 6.355 1.00 94.00 161 ALA A CA 1
ATOM 1261 C C . ALA A 1 161 ? 18.321 -4.021 6.398 1.00 94.00 161 ALA A C 1
ATOM 1263 O O . ALA A 1 161 ? 19.059 -3.523 7.241 1.00 94.00 161 ALA A O 1
ATOM 1264 N N . GLN A 1 162 ? 18.780 -4.860 5.464 1.00 91.94 162 GLN A N 1
ATOM 1265 C CA . GLN A 1 162 ? 20.191 -5.235 5.344 1.00 91.94 162 GLN A CA 1
ATOM 1266 C C . GLN A 1 162 ? 21.010 -4.199 4.563 1.00 91.94 162 GLN A C 1
ATOM 1268 O O . GLN A 1 162 ? 22.152 -3.924 4.919 1.00 91.94 162 GLN A O 1
ATOM 1273 N N . SER A 1 163 ? 20.460 -3.636 3.481 1.00 89.94 163 SER A N 1
ATOM 1274 C CA . SER A 1 163 ? 21.223 -2.778 2.565 1.00 89.94 163 SER A CA 1
ATOM 1275 C C . SER A 1 163 ? 21.256 -1.299 2.958 1.00 89.94 163 SER A C 1
ATOM 1277 O O . SER A 1 163 ? 22.233 -0.617 2.668 1.00 89.94 163 SER A O 1
ATOM 1279 N N . ALA A 1 164 ? 20.175 -0.790 3.551 1.00 92.69 164 ALA A N 1
ATOM 1280 C CA . ALA A 1 164 ? 20.016 0.598 3.976 1.00 92.69 164 ALA A CA 1
ATOM 1281 C C . ALA A 1 164 ? 18.988 0.662 5.130 1.00 92.69 164 ALA A C 1
ATOM 1283 O O . ALA A 1 164 ? 17.842 1.069 4.914 1.00 92.69 164 ALA A O 1
ATOM 1284 N N . PRO A 1 165 ? 19.370 0.240 6.354 1.00 91.12 165 PRO A N 1
ATOM 1285 C CA . PRO A 1 165 ? 18.457 0.081 7.495 1.00 91.12 165 PRO A CA 1
ATOM 1286 C C . PRO A 1 165 ? 17.749 1.376 7.898 1.00 91.12 165 PRO A C 1
ATOM 1288 O O . PRO A 1 165 ? 16.643 1.351 8.431 1.00 91.12 165 PRO A O 1
ATOM 1291 N N . SER A 1 166 ? 18.373 2.521 7.624 1.00 91.56 166 SER A N 1
ATOM 1292 C CA . SER A 1 166 ? 17.802 3.828 7.900 1.00 91.56 166 SER A CA 1
ATOM 1293 C C . SER A 1 166 ? 16.818 4.299 6.837 1.00 91.56 166 SER A C 1
ATOM 1295 O O . SER A 1 166 ? 16.312 5.391 7.020 1.00 91.56 166 SER A O 1
ATOM 1297 N N . GLU A 1 167 ? 16.526 3.562 5.759 1.00 93.50 167 GLU A N 1
ATOM 1298 C CA . GLU A 1 167 ? 15.719 4.039 4.619 1.00 93.50 167 GLU A CA 1
ATOM 1299 C C . GLU A 1 167 ? 14.590 3.059 4.250 1.00 93.50 167 GLU A C 1
ATOM 1301 O O . GLU A 1 167 ? 14.800 2.159 3.434 1.00 93.50 167 GLU A O 1
ATOM 1306 N N . PRO A 1 168 ? 13.378 3.200 4.812 1.00 94.56 168 PRO A N 1
ATOM 1307 C CA . PRO A 1 168 ? 12.297 2.248 4.647 1.00 94.56 168 PRO A CA 1
ATOM 1308 C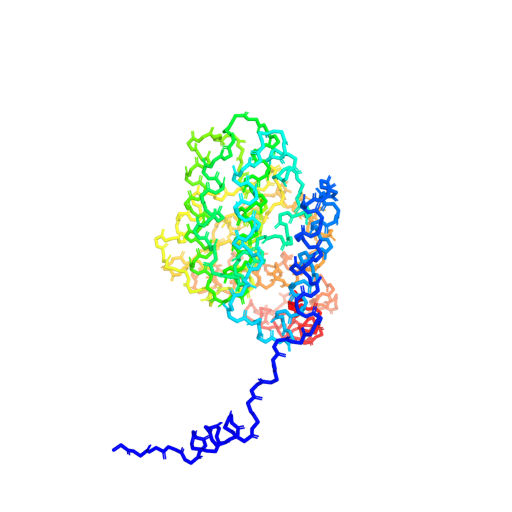 C . PRO A 1 168 ? 11.633 2.362 3.271 1.00 94.56 168 PRO A C 1
ATOM 1310 O O . PRO A 1 168 ? 11.795 3.332 2.531 1.00 94.56 168 PRO A O 1
ATOM 1313 N N . LEU A 1 169 ? 10.829 1.354 2.938 1.00 96.12 169 LEU A N 1
ATOM 1314 C CA . LEU A 1 169 ? 10.031 1.318 1.713 1.00 96.12 169 LEU A CA 1
ATOM 1315 C C . LEU A 1 169 ? 8.690 2.040 1.921 1.00 96.12 169 LEU A C 1
ATOM 1317 O O . LEU A 1 169 ? 7.638 1.404 2.028 1.00 96.12 169 LEU A O 1
ATOM 1321 N N . THR A 1 170 ? 8.726 3.368 2.043 1.00 95.88 170 THR A N 1
ATOM 1322 C CA . THR A 1 170 ? 7.561 4.190 2.414 1.00 95.88 170 THR A CA 1
ATOM 1323 C C . THR A 1 170 ? 6.379 4.035 1.457 1.00 95.88 170 THR A C 1
ATOM 1325 O O . THR A 1 170 ? 5.243 3.842 1.895 1.00 95.88 170 THR A O 1
ATOM 1328 N N . SER A 1 171 ? 6.611 4.108 0.149 1.00 95.69 171 SER A N 1
ATOM 1329 C CA . SER A 1 171 ? 5.565 4.019 -0.879 1.00 95.69 171 SER A CA 1
ATOM 1330 C C . SER A 1 171 ? 4.970 2.617 -0.946 1.00 95.69 171 SER A C 1
ATOM 1332 O O . SER A 1 171 ? 3.763 2.449 -1.145 1.00 95.69 171 SER A O 1
ATOM 1334 N N . SER A 1 172 ? 5.812 1.602 -0.771 1.00 97.50 172 SER A N 1
ATOM 1335 C CA . SER A 1 172 ? 5.409 0.198 -0.713 1.00 97.50 172 SER A CA 1
ATOM 1336 C C . SER A 1 172 ? 4.567 -0.080 0.535 1.00 97.50 172 SER A C 1
ATOM 1338 O O . SER A 1 172 ? 3.465 -0.622 0.433 1.00 97.50 172 SER A O 1
ATOM 1340 N N . TYR A 1 173 ? 5.010 0.389 1.704 1.00 97.81 173 TYR A N 1
ATOM 1341 C CA . TYR A 1 173 ? 4.280 0.240 2.963 1.00 97.81 173 TYR A CA 1
ATOM 1342 C C . TYR A 1 173 ? 2.936 0.977 2.949 1.00 97.81 173 TYR A C 1
ATOM 1344 O O . TYR A 1 173 ? 1.919 0.400 3.332 1.00 97.81 173 TYR A O 1
ATOM 1352 N N . LYS A 1 174 ? 2.883 2.219 2.438 1.00 95.56 174 LYS A N 1
ATOM 1353 C CA . LYS A 1 174 ? 1.620 2.960 2.238 1.00 95.56 174 LYS A CA 1
ATOM 1354 C C . LYS A 1 174 ? 0.625 2.150 1.412 1.00 95.56 174 LYS A C 1
ATOM 1356 O O . LYS A 1 174 ? -0.554 2.088 1.751 1.00 95.56 174 LYS A O 1
ATOM 1361 N N . ARG A 1 175 ? 1.095 1.496 0.348 1.00 95.88 175 ARG A N 1
ATOM 1362 C CA . ARG A 1 175 ? 0.245 0.668 -0.511 1.00 95.88 175 ARG A CA 1
ATOM 1363 C C . ARG A 1 175 ? -0.247 -0.592 0.200 1.00 95.88 175 ARG A C 1
ATOM 1365 O O . ARG A 1 175 ? -1.442 -0.866 0.138 1.00 95.88 175 ARG A O 1
ATOM 1372 N N . MET A 1 176 ? 0.644 -1.323 0.874 1.00 98.00 176 MET A N 1
ATOM 1373 C CA . MET A 1 176 ? 0.282 -2.526 1.635 1.00 98.00 176 MET A CA 1
ATOM 1374 C C . MET A 1 176 ? -0.727 -2.204 2.734 1.00 98.00 176 MET A C 1
ATOM 1376 O O . MET A 1 176 ? -1.809 -2.782 2.772 1.00 98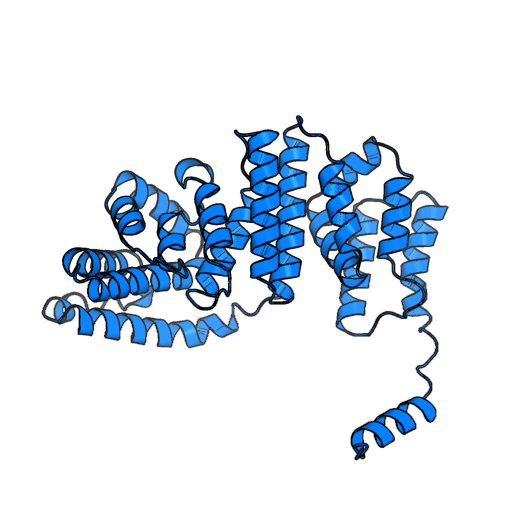.00 176 MET A O 1
ATOM 1380 N N . SER A 1 177 ? -0.408 -1.223 3.578 1.00 96.75 177 SER A N 1
ATOM 1381 C CA . SER A 1 177 ? -1.268 -0.816 4.689 1.00 96.75 177 SER A CA 1
ATOM 1382 C C . SER A 1 177 ? -2.641 -0.347 4.212 1.00 96.75 177 SER A C 1
ATOM 1384 O O . SER A 1 177 ? -3.651 -0.796 4.742 1.00 96.75 177 SER A O 1
ATOM 1386 N N . THR A 1 178 ? -2.707 0.462 3.151 1.00 94.50 178 THR A N 1
ATOM 1387 C CA . THR A 1 178 ? -3.983 0.889 2.552 1.00 94.50 178 THR A CA 1
ATOM 1388 C C . THR A 1 178 ? -4.787 -0.303 2.021 1.00 94.50 178 THR A C 1
ATOM 1390 O O . THR A 1 178 ? -5.994 -0.380 2.239 1.00 94.50 178 THR A O 1
ATOM 1393 N N . ALA A 1 179 ? -4.140 -1.267 1.357 1.00 95.56 179 ALA A N 1
ATOM 1394 C CA . ALA A 1 179 ? -4.816 -2.464 0.862 1.00 95.56 179 ALA A CA 1
ATOM 1395 C C . ALA A 1 179 ? -5.371 -3.335 2.002 1.00 95.56 179 ALA A C 1
ATOM 1397 O O . ALA A 1 179 ? -6.512 -3.792 1.908 1.00 95.56 179 ALA A O 1
ATOM 1398 N N . ILE A 1 180 ? -4.607 -3.509 3.087 1.00 96.75 180 ILE A N 1
ATOM 1399 C CA . ILE A 1 180 ? -5.060 -4.201 4.301 1.00 96.75 180 ILE A CA 1
ATOM 1400 C C . ILE A 1 180 ? -6.239 -3.451 4.924 1.00 96.75 180 ILE A C 1
ATOM 1402 O O . ILE A 1 180 ? -7.264 -4.075 5.165 1.00 96.75 180 ILE A O 1
ATOM 1406 N N . LEU A 1 181 ? -6.162 -2.127 5.102 1.00 94.38 181 LEU A N 1
ATOM 1407 C CA . LEU A 1 181 ? -7.266 -1.330 5.654 1.00 94.38 181 LEU A CA 1
ATOM 1408 C C . LEU A 1 181 ? -8.554 -1.450 4.833 1.00 94.38 181 LEU A C 1
ATOM 1410 O O . LEU A 1 181 ? -9.638 -1.538 5.397 1.00 94.38 181 LEU A O 1
ATOM 1414 N N . HIS A 1 182 ? -8.460 -1.472 3.502 1.00 92.19 182 HIS A N 1
ATOM 1415 C CA . HIS A 1 182 ? -9.642 -1.632 2.655 1.00 92.19 182 HIS A CA 1
ATOM 1416 C C . HIS A 1 182 ? -10.217 -3.050 2.694 1.00 92.19 182 HIS A C 1
ATOM 1418 O O . HIS A 1 182 ? -11.433 -3.224 2.607 1.00 92.19 182 HIS A O 1
ATOM 1424 N N . LYS A 1 183 ? -9.363 -4.075 2.781 1.00 94.25 183 LYS A N 1
ATOM 1425 C CA . LYS A 1 183 ? -9.800 -5.477 2.826 1.00 94.25 183 LYS A CA 1
ATOM 1426 C C . LYS A 1 183 ? -10.202 -5.933 4.226 1.00 94.25 183 LYS A C 1
ATOM 1428 O O . LYS A 1 183 ? -11.000 -6.867 4.330 1.00 94.25 183 LYS A O 1
ATOM 1433 N N . ARG A 1 184 ? -9.706 -5.269 5.274 1.00 95.44 184 ARG A N 1
ATOM 1434 C CA . ARG A 1 184 ? -9.927 -5.598 6.689 1.00 95.44 184 ARG A CA 1
ATOM 1435 C C . ARG A 1 184 ? -9.638 -7.087 6.905 1.00 95.44 184 ARG A C 1
ATOM 1437 O O . ARG A 1 184 ? -8.726 -7.623 6.285 1.00 95.44 184 ARG A O 1
ATOM 1444 N N . HIS A 1 185 ? -10.473 -7.799 7.654 1.00 95.06 185 HIS A N 1
ATOM 1445 C CA . HIS A 1 185 ? -10.357 -9.247 7.898 1.00 95.06 185 HIS A CA 1
ATOM 1446 C C . HIS A 1 185 ? -10.405 -10.144 6.638 1.00 95.06 185 HIS A C 1
ATOM 1448 O O . HIS A 1 185 ? -10.228 -11.352 6.738 1.00 95.06 185 HIS A O 1
ATOM 1454 N N . ARG A 1 186 ? -10.666 -9.594 5.442 1.00 96.25 186 ARG A N 1
ATOM 1455 C CA . ARG A 1 186 ? -10.749 -10.338 4.169 1.00 96.25 186 ARG A CA 1
ATOM 1456 C C . ARG A 1 186 ? -9.496 -10.180 3.304 1.00 96.25 186 ARG A C 1
ATOM 1458 O O . ARG A 1 186 ? -9.575 -10.321 2.084 1.00 96.25 186 ARG A O 1
ATOM 1465 N N . HIS A 1 187 ? -8.360 -9.817 3.898 1.00 96.69 187 HIS A N 1
ATOM 1466 C CA . HIS A 1 187 ? -7.120 -9.601 3.152 1.00 96.69 187 HIS A CA 1
ATOM 1467 C C . HIS A 1 187 ? -6.465 -10.913 2.670 1.00 96.69 187 HIS A C 1
ATOM 1469 O O . HIS A 1 187 ? -5.751 -10.875 1.675 1.00 96.69 187 HIS A O 1
ATOM 1475 N N . GLY A 1 188 ? -6.720 -12.057 3.322 1.00 96.75 188 GLY A N 1
ATOM 1476 C CA . GLY A 1 188 ? -6.219 -13.374 2.887 1.00 96.75 188 GLY A CA 1
ATOM 1477 C C . GLY A 1 188 ? -4.696 -13.544 2.978 1.00 96.75 188 GLY A C 1
ATOM 1478 O O . GLY A 1 188 ? -4.121 -14.303 2.216 1.00 96.75 188 GLY A O 1
ATOM 1479 N N . ILE A 1 189 ? -4.042 -12.804 3.877 1.00 98.31 189 ILE A N 1
ATOM 1480 C CA . ILE A 1 189 ? -2.593 -12.891 4.107 1.00 98.31 189 ILE A CA 1
ATOM 1481 C C . ILE A 1 189 ? -2.396 -13.865 5.261 1.00 98.31 189 ILE A C 1
ATOM 1483 O O . ILE A 1 189 ? -3.041 -13.707 6.298 1.00 98.31 189 ILE A O 1
ATOM 1487 N N . GLU A 1 190 ? -1.498 -14.827 5.089 1.00 98.12 190 GLU A N 1
ATOM 1488 C CA . GLU A 1 190 ? -1.163 -15.808 6.120 1.00 98.12 190 GLU A CA 1
ATOM 1489 C C . GLU A 1 190 ? -0.535 -15.151 7.366 1.00 98.12 190 GLU A C 1
ATOM 1491 O O . GLU A 1 190 ? 0.286 -14.236 7.213 1.00 98.12 190 GLU A O 1
ATOM 1496 N N . PRO A 1 191 ? -0.842 -15.631 8.592 1.00 98.25 191 PRO A N 1
ATOM 1497 C CA . PRO A 1 191 ? -0.299 -15.084 9.839 1.00 98.25 191 PRO A CA 1
ATOM 1498 C C . PRO A 1 191 ? 1.221 -14.839 9.848 1.00 98.25 191 PRO A C 1
ATOM 1500 O O . PRO A 1 191 ? 1.612 -13.701 10.094 1.00 98.25 191 PRO A O 1
ATOM 1503 N N . PRO A 1 192 ? 2.097 -15.800 9.479 1.00 98.50 192 PRO A N 1
ATOM 1504 C CA . PRO A 1 192 ? 3.545 -15.568 9.522 1.00 98.50 192 PRO A CA 1
ATOM 1505 C C . PRO A 1 192 ? 4.023 -14.482 8.546 1.00 98.50 192 PRO A C 1
ATOM 1507 O O . PRO A 1 192 ? 5.026 -13.814 8.797 1.00 98.50 192 PRO A O 1
ATOM 1510 N N . THR A 1 193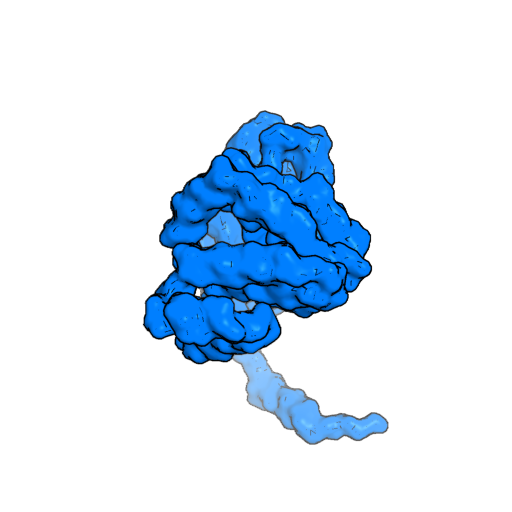 ? 3.332 -14.291 7.420 1.00 98.56 193 THR A N 1
ATOM 1511 C CA . THR A 1 193 ? 3.639 -13.200 6.485 1.00 98.56 193 THR A CA 1
ATOM 1512 C C . THR A 1 193 ? 3.166 -11.867 7.055 1.00 98.56 193 THR A C 1
ATOM 1514 O O . THR A 1 193 ? 3.863 -10.863 6.921 1.00 98.56 193 THR A O 1
ATOM 1517 N N . PHE A 1 194 ? 2.007 -11.855 7.717 1.00 98.62 194 PHE A N 1
ATOM 1518 C CA . PHE A 1 194 ? 1.475 -10.666 8.371 1.00 98.62 194 PHE A CA 1
ATOM 1519 C C . PHE A 1 194 ? 2.374 -10.204 9.525 1.00 98.62 194 PHE A C 1
ATOM 1521 O O . PHE A 1 194 ? 2.687 -9.017 9.596 1.00 98.62 194 PHE A O 1
ATOM 1528 N N . ASP A 1 195 ? 2.869 -11.119 10.361 1.00 98.56 195 ASP A N 1
ATOM 1529 C CA . ASP A 1 195 ? 3.835 -10.807 11.423 1.00 98.56 195 ASP A CA 1
ATOM 1530 C C . ASP A 1 195 ? 5.067 -10.083 10.859 1.00 98.56 195 ASP A C 1
ATOM 1532 O O . ASP A 1 195 ? 5.430 -9.001 11.319 1.00 98.56 195 ASP A O 1
ATOM 1536 N N . ARG A 1 196 ? 5.632 -10.592 9.756 1.00 98.50 196 ARG A N 1
ATOM 1537 C CA . ARG A 1 196 ? 6.767 -9.948 9.076 1.00 98.50 196 ARG A CA 1
ATOM 1538 C C . ARG A 1 196 ? 6.426 -8.581 8.480 1.00 98.50 196 ARG A C 1
ATOM 1540 O O . ARG A 1 196 ? 7.296 -7.715 8.415 1.00 98.50 196 ARG A O 1
ATOM 1547 N N . ILE A 1 197 ? 5.185 -8.353 8.035 1.00 98.25 197 ILE A N 1
ATOM 1548 C CA . ILE A 1 197 ? 4.742 -7.007 7.625 1.00 98.25 197 ILE A CA 1
ATOM 1549 C C . ILE A 1 197 ? 4.806 -6.060 8.824 1.00 98.25 197 ILE A C 1
ATOM 1551 O O . ILE A 1 197 ? 5.288 -4.935 8.693 1.00 98.25 197 ILE A O 1
ATOM 1555 N N . LEU A 1 198 ? 4.327 -6.511 9.984 1.00 97.81 198 LEU A N 1
ATOM 1556 C CA . LEU A 1 198 ? 4.318 -5.710 11.200 1.00 97.81 198 LEU A CA 1
ATOM 1557 C C . LEU A 1 198 ? 5.734 -5.439 11.723 1.00 97.81 198 LEU A C 1
ATOM 1559 O O . LEU A 1 198 ? 5.984 -4.343 12.230 1.00 97.81 198 LEU A O 1
ATOM 1563 N N . ASP A 1 199 ? 6.659 -6.390 11.593 1.00 97.25 199 ASP A N 1
ATOM 1564 C CA . ASP A 1 199 ? 8.073 -6.223 11.967 1.00 97.25 199 ASP A CA 1
ATOM 1565 C C . ASP A 1 199 ? 8.779 -5.147 11.134 1.00 97.25 199 ASP A C 1
ATOM 1567 O O . ASP A 1 199 ? 9.707 -4.490 11.603 1.00 97.25 199 ASP A O 1
ATOM 1571 N N . HIS A 1 200 ? 8.299 -4.918 9.912 1.00 96.75 200 HIS A N 1
ATOM 1572 C CA . HIS A 1 200 ? 8.780 -3.868 9.019 1.00 96.75 200 HIS A CA 1
ATOM 1573 C C . HIS A 1 200 ? 7.887 -2.616 9.001 1.00 96.75 200 HIS A C 1
ATOM 1575 O O . HIS A 1 200 ? 8.075 -1.737 8.154 1.00 96.75 200 HIS A O 1
ATOM 1581 N N . ALA A 1 201 ? 6.928 -2.502 9.927 1.00 95.69 201 ALA A N 1
ATOM 1582 C CA . ALA A 1 201 ? 6.032 -1.357 9.990 1.00 95.69 201 ALA A CA 1
ATOM 1583 C C . ALA A 1 201 ? 6.802 -0.047 10.209 1.00 95.69 201 ALA A C 1
ATOM 1585 O O . ALA A 1 201 ? 7.679 0.062 11.067 1.00 95.69 201 ALA A O 1
ATOM 1586 N N . ILE A 1 202 ? 6.446 0.974 9.432 1.00 94.19 202 ILE A N 1
ATOM 1587 C CA . ILE A 1 202 ? 7.122 2.270 9.481 1.00 94.19 202 ILE A CA 1
ATOM 1588 C C . ILE A 1 202 ? 6.492 3.134 10.586 1.00 94.19 202 ILE A C 1
ATOM 1590 O O . ILE A 1 202 ? 5.268 3.309 10.593 1.00 94.19 202 ILE A O 1
ATOM 1594 N N . PRO A 1 203 ? 7.291 3.729 11.493 1.00 90.88 203 PRO A N 1
ATOM 1595 C CA . PRO A 1 203 ? 6.777 4.631 12.517 1.00 90.88 203 PRO A CA 1
ATOM 1596 C C . PRO A 1 203 ? 6.089 5.866 11.922 1.00 90.88 203 PRO A C 1
ATOM 1598 O O . PRO A 1 203 ? 6.606 6.502 10.998 1.00 90.88 203 PRO A O 1
ATOM 1601 N N . PHE A 1 204 ? 4.965 6.283 12.514 1.00 89.19 204 PHE A N 1
ATOM 1602 C CA . PHE A 1 204 ? 4.213 7.461 12.061 1.00 89.19 204 PHE A CA 1
ATOM 1603 C C . PHE A 1 204 ? 5.057 8.737 12.004 1.00 89.19 204 PHE A C 1
ATOM 1605 O O . PHE A 1 204 ? 4.944 9.517 11.058 1.00 89.19 204 PHE A O 1
ATOM 1612 N N . ALA A 1 205 ? 5.906 8.934 13.019 1.00 81.94 205 ALA A N 1
ATOM 1613 C CA . ALA A 1 205 ? 6.711 10.139 13.201 1.00 81.94 205 ALA A CA 1
ATOM 1614 C C . ALA A 1 205 ? 7.602 10.458 11.992 1.00 81.94 205 ALA A C 1
ATOM 1616 O O . ALA A 1 205 ? 7.918 11.623 11.763 1.00 81.94 205 ALA A O 1
ATOM 1617 N N . ARG A 1 206 ? 7.978 9.431 11.226 1.00 78.56 206 ARG A N 1
ATOM 1618 C CA . ARG A 1 206 ? 8.899 9.543 10.104 1.00 78.56 206 ARG A CA 1
ATOM 1619 C C . ARG A 1 206 ? 8.192 9.905 8.798 1.00 78.56 206 ARG A C 1
ATOM 1621 O O . ARG A 1 206 ? 8.541 10.894 8.166 1.00 78.56 206 ARG A O 1
ATOM 1628 N N . ASP A 1 207 ? 7.180 9.127 8.415 1.00 80.75 207 ASP A N 1
ATOM 1629 C CA . ASP A 1 207 ? 6.636 9.150 7.047 1.00 80.75 207 ASP A CA 1
ATOM 1630 C C . ASP A 1 207 ? 5.135 9.470 6.958 1.00 80.75 207 ASP A C 1
ATOM 1632 O O . ASP A 1 207 ? 4.579 9.521 5.851 1.00 80.75 207 ASP A O 1
ATOM 1636 N N . ARG A 1 208 ? 4.479 9.690 8.111 1.00 88.44 208 ARG A N 1
ATOM 1637 C CA . ARG A 1 208 ? 3.032 9.934 8.249 1.00 88.44 208 ARG A CA 1
ATOM 1638 C C . ARG A 1 208 ? 2.214 8.903 7.463 1.00 88.44 208 ARG A C 1
ATOM 1640 O O . ARG A 1 208 ? 1.644 9.177 6.405 1.00 88.44 208 ARG A O 1
ATOM 1647 N N . VAL A 1 209 ? 2.239 7.677 7.968 1.00 88.88 209 VAL A N 1
ATOM 1648 C CA . VAL A 1 209 ? 1.655 6.475 7.359 1.00 88.88 209 VAL A CA 1
ATOM 1649 C C . VAL A 1 209 ? 0.678 5.806 8.312 1.00 88.88 209 VAL A C 1
ATOM 1651 O O . VAL A 1 209 ? 0.722 6.049 9.510 1.00 88.88 209 VAL A O 1
ATOM 1654 N N . VAL A 1 210 ? -0.172 4.918 7.803 1.00 90.31 210 VAL A N 1
ATOM 1655 C CA . VAL A 1 210 ? -0.978 4.034 8.657 1.00 90.31 210 VAL A CA 1
ATOM 1656 C C . VAL A 1 210 ? -0.044 3.226 9.562 1.00 90.31 210 VAL A C 1
ATOM 1658 O O . VAL A 1 210 ? 0.885 2.579 9.082 1.00 90.31 210 VAL A O 1
ATOM 1661 N N . THR A 1 211 ? -0.254 3.286 10.871 1.00 94.00 211 THR A N 1
ATOM 1662 C CA . THR A 1 211 ? 0.666 2.707 11.856 1.00 94.00 211 THR A CA 1
ATOM 1663 C C . THR A 1 211 ? 0.496 1.205 12.022 1.00 94.00 211 THR A C 1
ATOM 1665 O O . THR A 1 211 ? -0.483 0.607 11.567 1.00 94.00 211 THR A O 1
ATOM 1668 N N . ARG A 1 212 ? 1.449 0.598 12.739 1.00 96.62 212 ARG A N 1
ATOM 1669 C CA . ARG A 1 212 ? 1.355 -0.790 13.196 1.00 96.62 212 ARG A CA 1
ATOM 1670 C C . ARG A 1 212 ? 0.067 -1.029 13.990 1.00 96.62 212 ARG A C 1
ATOM 1672 O O . ARG A 1 212 ? -0.563 -2.063 13.782 1.00 96.62 212 ARG A O 1
ATOM 1679 N N . GLY A 1 213 ? -0.343 -0.082 14.845 1.00 97.44 213 GLY A N 1
ATOM 1680 C CA . GLY A 1 213 ? -1.580 -0.173 15.623 1.00 97.44 213 GLY A CA 1
ATOM 1681 C C . GLY A 1 213 ? -2.811 -0.453 14.759 1.00 97.44 213 GLY A C 1
ATOM 1682 O O . GLY A 1 213 ? -3.558 -1.386 15.044 1.00 97.44 213 GLY A O 1
ATOM 1683 N N . PHE A 1 214 ? -2.973 0.276 13.653 1.00 97.31 214 PHE A N 1
ATOM 1684 C CA . PHE A 1 214 ? -4.077 0.058 12.714 1.00 97.31 214 PHE A CA 1
ATOM 1685 C C . PHE A 1 214 ? -4.026 -1.310 12.020 1.00 97.31 214 PHE A C 1
ATOM 1687 O O . PHE A 1 214 ? -5.067 -1.925 11.806 1.00 97.31 214 PHE A O 1
ATOM 1694 N N . LEU A 1 215 ? -2.837 -1.798 11.658 1.00 97.88 215 LEU A N 1
ATOM 1695 C CA . LEU A 1 215 ? -2.702 -3.102 11.001 1.00 97.88 215 LEU A CA 1
ATOM 1696 C C . LEU A 1 215 ? -2.975 -4.263 11.964 1.00 97.88 215 LEU A C 1
ATOM 1698 O O . LEU A 1 215 ? -3.602 -5.241 11.566 1.00 97.88 215 LEU A O 1
ATOM 1702 N N . GLN A 1 216 ? -2.574 -4.145 13.234 1.00 98.19 216 GLN A N 1
ATOM 1703 C CA . GLN A 1 216 ? -2.773 -5.188 14.249 1.00 98.19 216 GLN A CA 1
ATOM 1704 C C . GLN A 1 216 ? -4.256 -5.527 14.482 1.00 98.19 216 GLN A C 1
ATOM 1706 O O . GLN A 1 216 ? -4.566 -6.663 14.841 1.00 98.19 216 GLN A O 1
ATOM 1711 N N . LEU A 1 217 ? -5.178 -4.591 14.224 1.00 98.44 217 LEU A N 1
ATOM 1712 C CA . LEU A 1 217 ? -6.626 -4.840 14.273 1.00 98.44 217 LEU A CA 1
ATOM 1713 C C . LEU A 1 217 ? -7.061 -5.994 13.366 1.00 98.44 217 LEU A C 1
ATOM 1715 O O . LEU A 1 217 ? -8.019 -6.704 13.664 1.00 98.44 217 LEU A O 1
ATOM 1719 N N . TYR A 1 218 ? -6.358 -6.160 12.247 1.00 98.38 218 TYR A N 1
ATOM 1720 C CA . TYR A 1 218 ? -6.703 -7.107 11.198 1.00 98.38 218 TYR A CA 1
ATOM 1721 C C . TYR A 1 218 ? -5.779 -8.321 11.178 1.00 98.38 218 TYR A C 1
ATOM 1723 O O . TYR A 1 218 ? -5.830 -9.080 10.220 1.00 98.38 218 TYR A O 1
ATOM 1731 N N . HIS A 1 219 ? -4.960 -8.531 12.215 1.00 98.56 219 HIS A N 1
ATOM 1732 C CA . HIS A 1 219 ? -4.101 -9.708 12.278 1.00 98.56 219 HIS A CA 1
ATOM 1733 C C . HIS A 1 219 ? -4.944 -10.999 12.193 1.00 98.56 219 HIS A C 1
ATOM 1735 O O . HIS A 1 219 ? -5.879 -11.158 12.983 1.00 98.56 219 HIS A O 1
ATOM 1741 N N . PRO A 1 220 ? -4.632 -11.941 11.283 1.00 98.06 220 PRO A N 1
ATOM 1742 C CA . PRO A 1 220 ? -5.493 -13.094 11.001 1.00 98.06 220 PRO A CA 1
ATOM 1743 C C . PRO A 1 220 ? -5.603 -14.094 12.162 1.00 98.06 220 PRO A C 1
ATOM 1745 O O . PRO A 1 220 ? -6.623 -14.763 12.283 1.00 98.06 220 PRO A O 1
ATOM 1748 N N . ALA A 1 221 ? -4.584 -14.192 13.024 1.00 98.31 221 ALA A N 1
ATOM 1749 C CA . ALA A 1 221 ? -4.564 -15.137 14.150 1.00 98.31 221 ALA A CA 1
ATOM 1750 C C . ALA A 1 221 ? -4.679 -14.476 15.535 1.00 98.31 221 ALA A C 1
ATOM 1752 O O . ALA A 1 221 ? -4.959 -15.146 16.523 1.00 98.31 221 ALA A O 1
ATOM 1753 N N . SER A 1 222 ? -4.430 -13.171 15.633 1.00 97.94 222 SER A N 1
ATOM 1754 C CA . SER A 1 222 ? -4.282 -12.470 16.921 1.00 97.94 222 SER A CA 1
ATOM 1755 C C . SER A 1 222 ? -4.609 -10.977 16.789 1.00 97.94 222 SER A C 1
ATOM 1757 O O . SER A 1 222 ? -3.751 -10.113 17.016 1.00 97.94 222 SER A O 1
ATOM 1759 N N . PRO A 1 223 ? -5.845 -10.640 16.373 1.00 98.25 223 PRO A N 1
ATOM 1760 C CA . PRO A 1 223 ? -6.255 -9.249 16.247 1.00 98.25 223 PRO A CA 1
ATOM 1761 C C . PRO A 1 223 ? -6.195 -8.557 17.617 1.00 98.25 223 PRO A C 1
ATOM 1763 O O . PRO A 1 223 ? -6.629 -9.111 18.628 1.00 98.25 223 PRO A O 1
ATOM 1766 N N . SER A 1 224 ? -5.659 -7.336 17.673 1.00 98.31 224 SER A N 1
ATOM 1767 C CA . SER A 1 224 ? -5.599 -6.555 18.918 1.00 98.31 224 SER A CA 1
ATOM 1768 C C . SER A 1 224 ? -5.759 -5.060 18.673 1.00 98.31 224 SER A C 1
ATOM 1770 O O . SER A 1 224 ? -5.159 -4.506 17.752 1.00 98.31 224 SER A O 1
ATOM 1772 N N . ALA A 1 225 ? -6.537 -4.410 19.544 1.00 98.31 225 ALA A N 1
ATOM 1773 C CA . ALA A 1 225 ? -6.727 -2.961 19.570 1.00 98.31 225 ALA A CA 1
ATOM 1774 C C . ALA A 1 225 ? -5.763 -2.231 20.526 1.00 98.31 225 ALA A C 1
ATOM 1776 O O . ALA A 1 225 ? -5.713 -1.005 20.513 1.00 98.31 225 ALA A O 1
ATOM 1777 N N . ASP A 1 226 ? -4.970 -2.946 21.332 1.00 98.31 226 ASP A N 1
ATOM 1778 C CA . ASP A 1 226 ? -4.187 -2.338 22.423 1.00 98.31 226 ASP A CA 1
ATOM 1779 C C . ASP A 1 226 ? -3.074 -1.412 21.927 1.00 98.31 226 ASP A C 1
ATOM 1781 O O . ASP A 1 226 ? -2.786 -0.381 22.532 1.00 98.31 226 ASP A O 1
ATOM 1785 N N . SER A 1 227 ? -2.421 -1.776 20.823 1.00 97.19 227 SER A N 1
ATOM 1786 C CA . SER A 1 227 ? -1.388 -0.927 20.223 1.00 97.19 227 SER A CA 1
ATOM 1787 C C . SER A 1 227 ? -1.988 0.355 19.656 1.00 97.19 227 SER A C 1
ATOM 1789 O O . SER A 1 227 ? -1.426 1.422 19.868 1.00 97.19 227 SER A O 1
ATOM 1791 N N . LEU A 1 228 ? -3.150 0.261 19.002 1.00 98.00 228 LEU A N 1
ATOM 1792 C CA . LEU A 1 228 ? -3.840 1.432 18.468 1.00 98.00 228 LEU A CA 1
ATOM 1793 C C . LEU A 1 228 ? -4.378 2.336 19.582 1.00 98.00 228 LEU A C 1
ATOM 1795 O O . LEU A 1 228 ? -4.261 3.551 19.477 1.00 98.00 228 LEU A O 1
ATOM 1799 N N . TYR A 1 229 ? -4.926 1.748 20.649 1.00 98.44 229 TYR A N 1
ATOM 1800 C CA . TYR A 1 229 ? -5.369 2.486 21.831 1.00 98.44 229 TYR A CA 1
ATOM 1801 C C . TYR A 1 229 ? -4.214 3.313 22.403 1.00 98.44 229 TYR A C 1
ATOM 1803 O O . TYR A 1 229 ? -4.337 4.523 22.498 1.00 98.44 229 TYR A O 1
ATOM 1811 N N . ARG A 1 230 ? -3.055 2.694 22.677 1.00 98.00 230 ARG A N 1
ATOM 1812 C CA . ARG A 1 230 ? -1.881 3.404 23.220 1.00 98.00 230 ARG A CA 1
ATOM 1813 C C . ARG A 1 230 ? -1.356 4.510 22.306 1.00 98.00 230 ARG A C 1
ATOM 1815 O O . ARG A 1 230 ? -0.914 5.535 22.802 1.00 98.00 230 ARG A O 1
ATOM 1822 N N . GLU A 1 231 ? -1.370 4.295 20.990 1.00 96.69 231 GLU A N 1
ATOM 1823 C CA . GLU A 1 231 ? -0.972 5.329 20.028 1.00 96.69 231 GLU A CA 1
ATOM 1824 C C . GLU A 1 231 ? -1.948 6.513 20.048 1.00 96.69 231 GLU A C 1
ATOM 1826 O O . GLU A 1 231 ? -1.515 7.658 20.025 1.00 96.69 231 GLU A O 1
ATOM 1831 N N . LEU A 1 232 ? -3.257 6.255 20.100 1.00 96.56 232 LEU A N 1
ATOM 1832 C CA . LEU A 1 232 ? -4.284 7.300 20.075 1.00 96.56 232 LEU A CA 1
ATOM 1833 C C . LEU A 1 232 ? -4.555 7.931 21.448 1.00 96.56 232 LEU A C 1
ATOM 1835 O O . LEU A 1 232 ? -5.153 8.995 21.499 1.00 96.56 232 LEU A O 1
ATOM 1839 N N . ASP A 1 233 ? -4.130 7.313 22.544 1.00 97.00 233 ASP A N 1
ATOM 1840 C CA . ASP A 1 233 ? -4.184 7.889 23.897 1.00 97.00 233 ASP A CA 1
ATOM 1841 C C . ASP A 1 233 ? -3.021 8.880 24.143 1.00 97.00 233 ASP A C 1
ATOM 1843 O O . ASP A 1 233 ? -3.031 9.651 25.096 1.00 97.00 233 ASP A O 1
ATOM 1847 N N . ASP A 1 234 ? -2.012 8.903 23.260 1.00 96.94 234 ASP A N 1
ATOM 1848 C CA . ASP A 1 234 ? -0.928 9.889 23.274 1.00 96.94 234 ASP A CA 1
ATOM 1849 C C . ASP A 1 234 ? -1.333 11.166 22.514 1.00 96.94 234 ASP A C 1
ATOM 1851 O O . ASP A 1 234 ? -1.351 11.213 21.278 1.00 96.94 234 ASP A O 1
ATOM 1855 N N . ASP A 1 235 ? -1.580 12.248 23.256 1.00 94.50 235 ASP A N 1
ATOM 1856 C CA . ASP A 1 235 ? -1.929 13.568 22.714 1.00 94.50 235 ASP A CA 1
ATOM 1857 C C . ASP A 1 235 ? -0.944 14.068 21.639 1.00 94.50 235 ASP A C 1
ATOM 1859 O O . ASP A 1 235 ? -1.340 14.689 20.643 1.00 94.50 235 ASP A O 1
ATOM 1863 N N . SER A 1 236 ? 0.353 13.775 21.795 1.00 94.31 236 SER A N 1
ATOM 1864 C CA . SER A 1 236 ? 1.394 14.201 20.854 1.00 94.31 236 SER A CA 1
ATOM 1865 C C . SER A 1 236 ? 1.303 13.457 19.520 1.00 94.31 236 SER A C 1
ATOM 1867 O O . SER A 1 236 ? 1.618 14.002 18.449 1.00 94.31 236 SER A O 1
ATOM 1869 N N . PHE A 1 237 ? 0.876 12.196 19.561 1.00 94.81 237 PHE A N 1
ATOM 1870 C CA . PHE A 1 237 ? 0.586 11.407 18.379 1.00 94.81 237 PHE A CA 1
ATOM 1871 C C . PHE A 1 237 ? -0.700 11.904 17.726 1.00 94.81 237 PHE A C 1
ATOM 1873 O O . PHE A 1 237 ? -0.673 12.248 16.541 1.00 94.81 237 PHE A O 1
ATOM 1880 N N . VAL A 1 238 ? -1.785 12.029 18.496 1.00 93.69 238 VAL A N 1
ATOM 1881 C CA . VAL A 1 238 ? -3.107 12.446 18.009 1.00 93.69 238 VAL A CA 1
ATOM 1882 C C . VAL A 1 238 ? -3.054 13.798 17.316 1.00 93.69 238 VAL A C 1
ATOM 1884 O O . VAL A 1 238 ? -3.594 13.932 16.222 1.00 93.69 238 VAL A O 1
ATOM 1887 N N . ALA A 1 239 ? -2.353 14.793 17.866 1.00 92.31 239 ALA A N 1
ATOM 1888 C CA . ALA A 1 239 ? -2.224 16.103 17.226 1.00 92.31 239 ALA A CA 1
ATOM 1889 C C . ALA A 1 239 ? -1.601 16.010 15.818 1.00 92.31 239 ALA A C 1
ATOM 1891 O O . ALA A 1 239 ? -2.108 16.591 14.850 1.00 92.31 239 ALA A O 1
ATOM 1892 N N . ARG A 1 240 ? -0.522 15.229 15.670 1.00 93.75 240 ARG A N 1
ATOM 1893 C CA . ARG A 1 240 ? 0.158 15.029 14.378 1.00 93.75 240 ARG A CA 1
ATOM 1894 C C . ARG A 1 240 ? -0.666 14.165 13.429 1.00 93.75 240 ARG A C 1
ATOM 1896 O O . ARG A 1 240 ? -0.717 14.447 12.229 1.00 93.75 240 ARG A O 1
ATOM 1903 N N . TRP A 1 241 ? -1.303 13.128 13.960 1.00 93.62 241 TRP A N 1
ATOM 1904 C CA . TRP A 1 241 ? -2.190 12.245 13.221 1.00 93.62 241 TRP A CA 1
ATOM 1905 C C . TRP A 1 241 ? -3.417 13.005 12.703 1.00 93.62 241 TRP A C 1
ATOM 1907 O O . TRP A 1 241 ? -3.758 12.858 11.534 1.00 93.62 241 TRP A O 1
ATOM 1917 N N . ASN A 1 242 ? -3.971 13.933 13.485 1.00 90.44 242 ASN A N 1
ATOM 1918 C CA . ASN A 1 242 ? -5.049 14.839 13.087 1.00 90.44 242 ASN A CA 1
ATOM 1919 C C . ASN A 1 242 ? -4.666 15.765 11.937 1.00 90.44 242 ASN A C 1
ATOM 1921 O O . ASN A 1 242 ? -5.352 15.825 10.912 1.00 90.44 242 ASN A O 1
ATOM 1925 N N . ALA A 1 243 ? -3.522 16.438 12.057 1.00 91.81 243 ALA A N 1
ATOM 1926 C CA . ALA A 1 243 ? -3.003 17.304 11.001 1.00 91.81 243 ALA A CA 1
ATOM 1927 C C . ALA A 1 243 ? -2.715 16.543 9.692 1.00 91.81 243 ALA A C 1
ATOM 1929 O O . ALA A 1 243 ? -2.755 17.121 8.602 1.00 91.81 243 ALA A O 1
ATOM 1930 N N . TRP A 1 244 ? -2.390 15.252 9.787 1.00 92.56 244 TRP A N 1
ATOM 1931 C CA . TRP A 1 244 ? -2.202 14.391 8.627 1.00 92.56 244 TRP A CA 1
ATOM 1932 C C . TRP A 1 244 ? -3.527 13.886 8.053 1.00 92.56 244 TRP A C 1
ATOM 1934 O O . TRP A 1 244 ? -3.760 14.072 6.857 1.00 92.56 244 TRP A O 1
ATOM 1944 N N . HIS A 1 245 ? -4.395 13.272 8.864 1.00 88.00 245 HIS A N 1
ATOM 1945 C CA . HIS A 1 245 ? -5.609 12.622 8.371 1.00 88.00 245 HIS A CA 1
ATOM 1946 C C . HIS A 1 245 ? -6.552 13.646 7.734 1.00 88.00 245 HIS A C 1
ATOM 1948 O O . HIS A 1 245 ? -7.122 13.366 6.685 1.00 88.00 245 HIS A O 1
ATOM 1954 N N . SER A 1 246 ? -6.661 14.858 8.290 1.00 88.56 246 SER A N 1
ATOM 1955 C CA . SER A 1 246 ? -7.492 15.949 7.748 1.00 88.56 246 SER A CA 1
ATOM 1956 C C . SER A 1 246 ? -7.166 16.295 6.288 1.00 88.56 246 SER A C 1
ATOM 1958 O O . SER A 1 246 ? -8.050 16.694 5.536 1.00 88.56 246 SER A O 1
ATOM 1960 N N . LYS A 1 247 ? -5.923 16.062 5.844 1.00 90.00 247 LYS A N 1
ATOM 1961 C CA . LYS A 1 247 ? -5.480 16.273 4.452 1.00 90.00 247 LYS A CA 1
ATOM 1962 C C . LYS A 1 247 ? -5.739 15.082 3.523 1.00 90.00 247 LYS A C 1
ATOM 1964 O O . LYS A 1 247 ? -5.551 15.204 2.318 1.00 90.00 247 LYS A O 1
ATOM 1969 N N . HIS A 1 248 ? -6.141 13.931 4.059 1.00 87.81 248 HIS A N 1
ATOM 1970 C CA . HIS A 1 248 ? -6.296 12.673 3.325 1.00 87.81 248 HIS A CA 1
ATOM 1971 C C . HIS A 1 248 ? -7.751 12.192 3.355 1.00 87.81 248 HIS A C 1
ATOM 1973 O O . HIS A 1 248 ? -8.039 11.091 3.821 1.00 87.81 248 HIS A O 1
ATOM 1979 N N . GLN A 1 249 ? -8.667 13.007 2.821 1.00 86.00 249 GLN A N 1
ATOM 1980 C CA . GLN A 1 249 ? -10.116 12.736 2.806 1.00 86.00 249 GLN A CA 1
ATOM 1981 C C . GLN A 1 249 ? -10.474 11.345 2.259 1.00 86.00 249 GLN A C 1
ATOM 1983 O O . GLN A 1 249 ? -11.331 10.664 2.813 1.00 86.00 249 GLN A O 1
ATOM 1988 N N . MET A 1 250 ? -9.750 10.866 1.242 1.00 83.75 250 MET A N 1
ATOM 1989 C CA . MET A 1 250 ? -9.962 9.536 0.650 1.00 83.75 250 MET A CA 1
ATOM 1990 C C . MET A 1 250 ? -9.767 8.375 1.641 1.00 83.75 250 MET A C 1
ATOM 1992 O O . MET A 1 250 ? -10.284 7.284 1.414 1.00 83.75 250 MET A O 1
ATOM 1996 N N . LEU A 1 251 ? -9.022 8.592 2.731 1.00 86.75 251 LEU A N 1
ATOM 1997 C CA . LEU A 1 251 ? -8.783 7.597 3.777 1.00 86.75 251 LEU A CA 1
ATOM 1998 C C . LEU A 1 251 ? -9.733 7.740 4.970 1.00 86.75 251 LEU A C 1
ATOM 2000 O O . LEU A 1 251 ? -9.746 6.850 5.816 1.00 86.75 251 LEU A O 1
ATOM 2004 N N . HIS A 1 252 ? -10.527 8.813 5.061 1.00 90.44 252 HIS A N 1
ATOM 2005 C CA . HIS A 1 252 ? -11.357 9.097 6.242 1.00 90.44 252 HIS A CA 1
ATOM 2006 C C . HIS A 1 252 ? -12.299 7.949 6.571 1.00 90.44 252 HIS A C 1
ATOM 2008 O O . HIS A 1 252 ? -12.264 7.446 7.687 1.00 90.44 252 HIS A O 1
ATOM 2014 N N . ALA A 1 253 ? -13.065 7.475 5.587 1.00 90.25 253 ALA A N 1
ATOM 2015 C CA . ALA A 1 253 ? -13.993 6.366 5.790 1.00 90.25 253 ALA A CA 1
ATOM 2016 C C . ALA A 1 253 ? -13.275 5.078 6.234 1.00 90.25 253 ALA A C 1
ATOM 2018 O O . ALA A 1 253 ? -13.769 4.368 7.104 1.00 90.25 253 ALA A O 1
ATOM 2019 N N . ALA A 1 254 ? -12.094 4.783 5.677 1.00 91.69 254 ALA A N 1
ATOM 2020 C CA . ALA A 1 254 ? -11.318 3.596 6.044 1.00 91.69 254 ALA A CA 1
ATOM 2021 C C . ALA A 1 254 ? -10.727 3.697 7.463 1.00 91.69 254 ALA A C 1
ATOM 2023 O O . ALA A 1 254 ? -10.724 2.714 8.207 1.00 91.69 254 ALA A O 1
ATOM 2024 N N . LEU A 1 255 ? -10.252 4.883 7.854 1.00 93.62 255 LEU A N 1
ATOM 2025 C CA . LEU A 1 255 ? -9.733 5.143 9.197 1.00 93.62 255 LEU A CA 1
ATOM 2026 C C . LEU A 1 255 ? -10.855 5.109 10.238 1.00 93.62 255 LEU A C 1
ATOM 2028 O O . LEU A 1 255 ? -10.706 4.420 11.243 1.00 93.62 255 LEU A O 1
ATOM 2032 N N . LEU A 1 256 ? -11.992 5.755 9.965 1.00 94.94 256 LEU A N 1
ATOM 2033 C CA . LEU A 1 256 ? -13.168 5.706 10.832 1.00 94.94 256 LEU A CA 1
ATOM 2034 C C . LEU A 1 256 ? -13.677 4.269 10.992 1.00 94.94 256 LEU A C 1
ATOM 2036 O O . LEU A 1 256 ? -13.880 3.820 12.116 1.00 94.94 256 LEU A O 1
ATOM 2040 N N . LEU A 1 257 ? -13.804 3.505 9.897 1.00 95.50 257 LEU A N 1
ATOM 2041 C CA . LEU A 1 257 ? -14.146 2.078 9.972 1.00 95.50 257 LEU A CA 1
ATOM 2042 C C . LEU A 1 257 ? -13.185 1.309 10.881 1.00 95.50 257 LEU A C 1
ATOM 2044 O O . LEU A 1 257 ? -13.632 0.486 11.671 1.00 95.50 257 LEU A O 1
ATOM 2048 N N . SER A 1 258 ? -11.888 1.602 10.798 1.00 96.69 258 SER A N 1
ATOM 2049 C CA . SER A 1 258 ? -10.881 0.943 11.632 1.00 96.69 258 SER A CA 1
ATOM 2050 C C . SER A 1 258 ? -11.011 1.311 13.111 1.00 96.69 258 SER A C 1
ATOM 2052 O O . SER A 1 258 ? -10.850 0.444 13.961 1.00 96.69 258 SER A O 1
ATOM 2054 N N . VAL A 1 259 ? -11.359 2.559 13.436 1.00 97.75 259 VAL A N 1
ATOM 2055 C CA . VAL A 1 259 ? -11.649 2.976 14.820 1.00 97.75 259 VAL A CA 1
ATOM 2056 C C . VAL A 1 259 ? -12.907 2.283 15.354 1.00 97.75 259 VAL A C 1
ATOM 2058 O O . VAL A 1 259 ? -12.897 1.765 16.469 1.00 97.75 259 VAL A O 1
ATOM 2061 N N . LEU A 1 260 ? -13.970 2.185 14.551 1.00 97.69 260 LEU A N 1
ATOM 2062 C CA . LEU A 1 260 ? -15.186 1.457 14.936 1.00 97.69 260 LEU A CA 1
ATOM 2063 C C . LEU A 1 260 ? -14.935 -0.053 15.089 1.00 97.69 260 LEU A C 1
ATOM 2065 O O . LEU A 1 260 ? -15.522 -0.701 15.956 1.00 97.69 260 LEU A O 1
ATOM 2069 N N . ASP A 1 261 ? -14.050 -0.628 14.277 1.00 98.19 261 ASP A N 1
ATOM 2070 C CA . ASP A 1 261 ? -13.611 -2.015 14.432 1.00 98.19 261 ASP A CA 1
ATOM 2071 C C . ASP A 1 261 ? -12.762 -2.217 15.683 1.00 98.19 261 ASP A C 1
ATOM 2073 O O . ASP A 1 261 ? -12.941 -3.217 16.373 1.00 98.19 261 ASP A O 1
ATOM 2077 N N . ALA A 1 262 ? -11.900 -1.260 16.028 1.00 98.50 262 ALA A N 1
ATOM 2078 C CA . ALA A 1 262 ? -11.153 -1.281 17.279 1.00 98.50 262 ALA A CA 1
ATOM 2079 C C . ALA A 1 262 ? -12.090 -1.221 18.496 1.00 98.50 262 ALA A C 1
ATOM 2081 O O . ALA A 1 262 ? -11.864 -1.932 19.480 1.00 98.50 262 ALA A O 1
ATOM 2082 N N . ALA A 1 263 ? -13.174 -0.440 18.413 1.00 98.38 263 ALA A N 1
ATOM 2083 C CA . ALA A 1 263 ? -14.212 -0.403 19.439 1.00 98.38 263 ALA A CA 1
ATOM 2084 C C . ALA A 1 263 ? -14.919 -1.759 19.590 1.00 98.38 263 ALA A C 1
ATOM 2086 O O . ALA A 1 263 ? -15.014 -2.275 20.704 1.00 98.38 263 ALA A O 1
ATOM 2087 N N . GLN A 1 264 ? -15.352 -2.371 18.479 1.00 98.25 264 GLN A N 1
ATOM 2088 C CA . GLN A 1 264 ? -15.948 -3.713 18.487 1.00 98.25 264 GLN A CA 1
ATOM 2089 C C . GLN A 1 264 ? -14.990 -4.751 19.075 1.00 98.25 264 GLN A C 1
ATOM 2091 O O . GLN A 1 264 ? -15.356 -5.469 19.997 1.00 98.25 264 GLN A O 1
ATOM 2096 N N . LEU A 1 265 ? -13.755 -4.797 18.575 1.00 98.31 265 LEU A N 1
ATOM 2097 C CA . LEU A 1 265 ? -12.745 -5.751 19.016 1.00 98.31 265 LEU A CA 1
ATOM 2098 C C . LEU A 1 265 ? -12.443 -5.591 20.510 1.00 98.31 265 LEU A C 1
ATOM 2100 O O . LEU A 1 265 ? -12.253 -6.576 21.215 1.00 98.31 265 LEU A O 1
ATOM 2104 N N . SER A 1 266 ? -12.443 -4.354 21.010 1.00 98.62 266 SER A N 1
ATOM 2105 C CA . SER A 1 266 ? -12.285 -4.080 22.437 1.00 98.62 266 SER A CA 1
ATOM 2106 C C . SER A 1 266 ? -13.457 -4.623 23.257 1.00 98.62 266 SER A C 1
ATOM 2108 O O . SER A 1 266 ? -13.222 -5.188 24.320 1.00 98.62 266 SER A O 1
ATOM 2110 N N . LEU A 1 267 ? -14.703 -4.510 22.780 1.00 98.06 267 LEU A N 1
ATOM 2111 C CA . LEU A 1 267 ? -15.861 -5.131 23.438 1.00 98.06 267 LEU A CA 1
ATOM 2112 C C . LEU A 1 267 ? -15.752 -6.656 23.452 1.00 98.06 267 LEU A C 1
ATOM 2114 O O . LEU A 1 267 ? -15.923 -7.261 24.509 1.00 98.06 267 LEU A O 1
ATOM 2118 N N . ASP A 1 268 ? -15.407 -7.256 22.313 1.00 98.00 268 ASP A N 1
ATOM 2119 C CA . ASP A 1 268 ? -15.255 -8.708 22.172 1.00 98.00 268 ASP A CA 1
ATOM 2120 C C . ASP A 1 268 ? -14.150 -9.244 23.103 1.00 98.00 268 ASP A C 1
ATOM 2122 O O . ASP A 1 268 ? -14.247 -10.345 23.642 1.00 98.00 268 ASP A O 1
ATOM 2126 N N . GLN A 1 269 ? -13.121 -8.431 23.362 1.00 97.81 269 GLN A N 1
ATOM 2127 C CA . GLN A 1 269 ? -12.031 -8.714 24.302 1.00 97.81 269 GLN A CA 1
ATOM 2128 C C . GLN A 1 269 ? -12.325 -8.280 25.749 1.00 97.81 269 GLN A C 1
ATOM 2130 O O . GLN A 1 269 ? -11.410 -8.247 26.571 1.00 97.81 269 GLN A O 1
ATOM 2135 N N . SER A 1 270 ? -13.576 -7.944 26.086 1.00 97.81 270 SER A N 1
ATOM 2136 C CA . SER A 1 270 ? -13.992 -7.505 27.430 1.00 97.81 270 SER A CA 1
ATOM 2137 C C . SER A 1 270 ? -13.259 -6.252 27.948 1.00 97.81 270 SER A C 1
ATOM 2139 O O . SER A 1 270 ? -13.019 -6.103 29.146 1.00 97.81 270 SER A O 1
ATOM 2141 N N . LYS A 1 271 ? -12.926 -5.313 27.053 1.00 98.00 271 LYS A N 1
ATOM 2142 C CA . LYS A 1 271 ? -12.268 -4.023 27.338 1.00 98.00 271 LYS A CA 1
ATOM 2143 C C . LYS A 1 271 ? -13.208 -2.838 27.046 1.00 98.00 271 LYS A C 1
ATOM 2145 O O . LYS A 1 271 ? -12.956 -2.052 26.128 1.00 98.00 271 LYS A O 1
ATOM 2150 N N . PRO A 1 272 ? -14.286 -2.645 27.829 1.00 97.19 272 PRO A N 1
ATOM 2151 C CA . PRO A 1 272 ? -15.289 -1.613 27.553 1.00 97.19 272 PRO A CA 1
ATOM 2152 C C . PRO A 1 272 ? -14.734 -0.184 27.622 1.00 97.19 272 PRO A C 1
ATOM 2154 O O . PRO A 1 272 ? -15.205 0.680 26.891 1.00 97.19 272 PRO A O 1
ATOM 2157 N N . LYS A 1 273 ? -13.699 0.066 28.439 1.00 97.25 273 LYS A N 1
ATOM 2158 C CA . LYS A 1 273 ? -13.029 1.376 28.511 1.00 97.25 273 LYS A CA 1
ATOM 2159 C C . LYS A 1 273 ? -12.366 1.758 27.185 1.00 97.25 273 LYS A C 1
ATOM 2161 O O . LYS A 1 273 ? -12.543 2.878 26.724 1.00 97.25 273 LYS A O 1
ATOM 2166 N N . HIS A 1 274 ? -11.664 0.818 26.547 1.00 98.19 274 HIS A N 1
ATOM 2167 C CA . HIS A 1 274 ? -11.052 1.054 25.235 1.00 98.19 274 HIS A CA 1
ATOM 2168 C C . HIS A 1 274 ? -12.132 1.255 24.166 1.00 98.19 274 HIS A C 1
ATOM 2170 O O . HIS A 1 274 ? -12.016 2.142 23.328 1.00 98.19 274 HIS A O 1
ATOM 2176 N N . ALA A 1 275 ? -13.216 0.472 24.221 1.00 97.94 275 ALA A N 1
ATOM 2177 C CA . ALA A 1 275 ? -14.334 0.634 23.297 1.00 97.94 275 ALA A CA 1
ATOM 2178 C C . ALA A 1 275 ? -14.979 2.023 23.398 1.00 97.94 275 ALA A C 1
ATOM 2180 O O . ALA A 1 275 ? -15.223 2.656 22.375 1.00 97.94 275 ALA A O 1
ATOM 2181 N N . HIS A 1 276 ? -15.211 2.504 24.622 1.00 96.31 276 HIS A N 1
ATOM 2182 C CA . HIS A 1 276 ? -15.729 3.846 24.873 1.00 96.31 276 HIS A CA 1
ATOM 2183 C C . HIS A 1 276 ? -14.785 4.922 24.322 1.00 96.31 276 HIS A C 1
ATOM 2185 O O . HIS A 1 276 ? -15.219 5.755 23.534 1.00 96.31 276 HIS A O 1
ATOM 2191 N N . PHE A 1 277 ? -13.486 4.815 24.626 1.00 97.31 277 PHE A N 1
ATOM 2192 C CA . PHE A 1 277 ? -12.455 5.713 24.105 1.00 97.31 277 PHE A CA 1
ATOM 2193 C C . PHE A 1 277 ? -12.489 5.826 22.573 1.00 97.31 277 PHE A C 1
ATOM 2195 O O . PHE A 1 277 ? -12.488 6.929 22.033 1.00 97.31 277 PHE A O 1
ATOM 2202 N N . PHE A 1 278 ? -12.555 4.699 21.855 1.00 98.00 278 PHE A N 1
ATOM 2203 C CA . PHE A 1 278 ? -12.589 4.723 20.391 1.00 98.00 278 PHE A CA 1
ATOM 2204 C C . PHE A 1 278 ? -13.853 5.385 19.838 1.00 98.00 278 PHE A C 1
ATOM 2206 O O . PHE A 1 278 ? -13.778 6.057 18.812 1.00 98.00 278 PHE A O 1
ATOM 2213 N N . LEU A 1 279 ? -15.003 5.219 20.495 1.00 96.06 279 LEU A N 1
ATOM 2214 C CA . LEU A 1 279 ? -16.239 5.883 20.081 1.00 96.06 279 LEU A CA 1
ATOM 2215 C C . LEU A 1 279 ? -16.185 7.390 20.335 1.00 96.06 279 LEU A C 1
ATOM 2217 O O . LEU A 1 279 ? -16.545 8.157 19.451 1.00 96.06 279 LEU A O 1
ATOM 2221 N N . ASP A 1 280 ? -15.667 7.820 21.483 1.00 94.88 280 ASP A N 1
ATOM 2222 C CA . ASP A 1 280 ? -15.513 9.247 21.784 1.00 94.88 280 ASP A CA 1
ATOM 2223 C C . ASP A 1 280 ? -14.514 9.912 20.827 1.00 94.88 280 ASP A C 1
ATOM 2225 O O . ASP A 1 280 ? -14.738 11.019 20.334 1.00 94.88 280 ASP A O 1
ATOM 2229 N N . LEU A 1 281 ? -13.427 9.208 20.497 1.00 95.19 281 LEU A N 1
ATOM 2230 C CA . LEU A 1 281 ? -12.481 9.627 19.468 1.00 95.19 281 LEU A CA 1
ATOM 2231 C C . LEU A 1 281 ? -13.165 9.740 18.095 1.00 95.19 281 LEU A C 1
ATOM 2233 O O . LEU A 1 281 ? -12.903 10.692 17.356 1.00 95.19 281 LEU A O 1
ATOM 2237 N N . ALA A 1 282 ? -14.033 8.780 17.756 1.00 95.06 282 ALA A N 1
ATOM 2238 C CA . ALA A 1 282 ? -14.781 8.779 16.506 1.00 95.06 282 ALA A CA 1
ATOM 2239 C C . ALA A 1 282 ? -15.710 10.002 16.407 1.00 95.06 282 ALA A C 1
ATOM 2241 O O . ALA A 1 282 ? -15.659 10.732 15.416 1.00 95.06 282 ALA A O 1
ATOM 2242 N N . ASP A 1 283 ? -16.479 10.266 17.465 1.00 92.69 283 ASP A N 1
ATOM 2243 C CA . ASP A 1 283 ? -17.393 11.408 17.571 1.00 92.69 283 ASP A CA 1
ATOM 2244 C C . ASP A 1 283 ? -16.637 12.746 17.486 1.00 92.69 283 ASP A C 1
ATOM 2246 O O . ASP A 1 283 ? -17.063 13.674 16.796 1.00 92.69 283 ASP A O 1
ATOM 2250 N N . LYS A 1 284 ? -15.463 12.832 18.124 1.00 92.75 284 LYS A N 1
ATOM 2251 C CA . LYS A 1 284 ? -14.613 14.031 18.129 1.00 92.75 284 LYS A CA 1
ATOM 2252 C C . LYS A 1 284 ? -13.997 14.346 16.764 1.00 92.75 284 LYS A C 1
ATOM 2254 O O . LYS A 1 284 ? -13.882 15.519 16.408 1.00 92.75 284 LYS A O 1
ATOM 2259 N N . HIS A 1 285 ? -13.537 13.332 16.028 1.00 92.31 285 HIS A N 1
ATOM 2260 C CA . HIS A 1 285 ? -12.718 13.530 14.823 1.00 92.31 285 HIS A CA 1
ATOM 2261 C C . HIS A 1 285 ? -13.451 13.309 13.498 1.00 92.31 285 HIS A C 1
ATOM 2263 O O . HIS A 1 285 ? -12.971 13.788 12.471 1.00 92.31 285 HIS A O 1
ATOM 2269 N N . TRP A 1 286 ? -14.618 12.661 13.504 1.00 93.31 286 TRP A N 1
ATOM 2270 C CA . TRP A 1 286 ? -15.449 12.479 12.310 1.00 93.31 286 TRP A CA 1
ATOM 2271 C C . TRP A 1 286 ? -16.924 12.858 12.532 1.00 93.31 286 TRP A C 1
ATOM 2273 O O . TRP A 1 286 ? -17.814 12.093 12.141 1.00 93.31 286 TRP A O 1
ATOM 2283 N N . PRO A 1 287 ? -17.221 14.047 13.093 1.00 92.19 287 PRO A N 1
ATOM 2284 C CA . PRO A 1 287 ? -18.600 14.463 13.356 1.00 92.19 287 PRO A CA 1
ATOM 2285 C C . PRO A 1 287 ? -19.442 14.541 12.074 1.00 92.19 287 PRO A C 1
ATOM 2287 O O . PRO A 1 287 ? -20.634 14.246 12.102 1.00 92.19 287 PRO A O 1
ATOM 2290 N N . ASP A 1 288 ? -18.823 14.852 10.932 1.00 90.31 288 ASP A N 1
ATOM 2291 C CA . ASP A 1 288 ? -19.508 14.931 9.637 1.00 90.31 288 ASP A CA 1
ATOM 2292 C C . ASP A 1 288 ? -20.048 13.571 9.167 1.00 90.31 288 ASP A C 1
ATOM 2294 O O . ASP A 1 288 ? -21.085 13.510 8.515 1.00 90.31 288 ASP A O 1
ATOM 2298 N N . TYR A 1 289 ? -19.376 12.469 9.523 1.00 89.00 289 TYR A N 1
ATOM 2299 C CA . TYR A 1 289 ? -19.802 11.110 9.163 1.00 89.00 289 TYR A CA 1
ATOM 2300 C C . TYR A 1 289 ? -20.796 10.518 10.167 1.00 89.00 289 TYR A C 1
ATOM 2302 O O . TYR A 1 289 ? -21.568 9.622 9.818 1.00 89.00 289 TYR A O 1
ATOM 2310 N N . LEU A 1 290 ? -20.750 10.988 11.416 1.00 89.88 290 LEU A N 1
ATOM 2311 C CA . LEU A 1 290 ? -21.542 10.469 12.534 1.00 89.88 290 LEU A CA 1
ATOM 2312 C C . LEU A 1 290 ? -22.726 11.373 12.910 1.00 89.88 290 LEU A C 1
ATOM 2314 O O . LEU A 1 290 ? -23.515 11.021 13.781 1.00 89.88 290 LEU A O 1
ATOM 2318 N N . GLY A 1 291 ? -22.890 12.505 12.224 1.00 83.56 291 GLY A N 1
ATOM 2319 C CA . GLY A 1 291 ? -23.945 13.477 12.476 1.00 83.56 291 GLY A CA 1
ATOM 2320 C C . GLY A 1 291 ? -23.699 14.280 13.757 1.00 83.56 291 GLY A C 1
ATOM 2321 O O . GLY A 1 291 ? -23.812 13.768 14.868 1.00 83.56 291 GLY A O 1
ATOM 2322 N N . ALA A 1 292 ? -23.465 15.587 13.612 1.00 66.69 292 ALA A N 1
ATOM 2323 C CA . ALA A 1 292 ? -23.224 16.516 14.725 1.00 66.69 292 ALA A CA 1
ATOM 2324 C C . ALA A 1 292 ? -24.364 16.590 15.773 1.00 66.69 292 ALA A C 1
ATOM 2326 O O . ALA A 1 292 ? -24.182 17.147 16.851 1.00 66.69 292 ALA A O 1
ATOM 2327 N N . SER A 1 293 ? -25.549 16.048 15.474 1.00 53.38 293 SER A N 1
ATOM 2328 C CA . SER A 1 293 ? -26.789 16.296 16.223 1.00 53.38 293 SER A CA 1
ATOM 2329 C C . SER A 1 293 ? -27.138 15.266 17.309 1.00 53.38 293 SER A C 1
ATOM 2331 O O . SER A 1 293 ? -28.235 15.350 17.858 1.00 53.38 293 SER A O 1
ATOM 2333 N N . SER A 1 294 ? -26.275 14.291 17.630 1.00 53.00 294 SER A N 1
ATOM 2334 C CA . SER A 1 294 ? -26.627 13.219 18.590 1.00 53.00 294 SER A CA 1
ATOM 2335 C C . SER A 1 294 ? -25.859 13.220 19.920 1.00 53.00 294 SER A C 1
ATOM 2337 O O . SER A 1 294 ? -26.213 12.449 20.811 1.00 53.00 294 SER A O 1
ATOM 2339 N N . VAL A 1 295 ? -24.881 14.118 20.102 1.00 55.38 295 VAL A N 1
ATOM 2340 C CA . VAL A 1 295 ? -23.967 14.120 21.266 1.00 55.38 295 VAL A CA 1
ATOM 2341 C C . VAL A 1 295 ? -24.716 14.139 22.611 1.00 55.38 295 VAL A C 1
ATOM 2343 O O . VAL A 1 295 ? -24.315 13.444 23.539 1.00 55.38 295 VAL A O 1
ATOM 2346 N N . GLU A 1 296 ? -25.857 14.832 22.705 1.00 57.12 296 GLU A N 1
ATOM 2347 C CA . GLU A 1 296 ? -26.662 14.877 23.939 1.00 57.12 296 GLU A CA 1
ATOM 2348 C C . GLU A 1 296 ? -27.579 13.657 24.150 1.00 57.12 296 GLU A C 1
ATOM 2350 O O . GLU A 1 296 ? -27.812 13.267 25.288 1.00 57.12 296 GLU A O 1
ATOM 2355 N N . ARG A 1 297 ? -28.086 13.006 23.091 1.00 55.09 297 ARG A N 1
ATOM 2356 C CA . ARG A 1 297 ? -28.999 11.844 23.229 1.00 55.09 297 ARG A CA 1
ATOM 2357 C C . ARG A 1 297 ? -28.273 10.509 23.361 1.00 55.09 297 ARG A C 1
ATOM 2359 O O . ARG A 1 297 ? -28.879 9.510 23.739 1.00 55.09 297 ARG A O 1
ATOM 2366 N N . VAL A 1 298 ? -26.994 10.475 23.005 1.00 58.28 298 VAL A N 1
ATOM 2367 C CA . VAL A 1 298 ? -26.202 9.245 22.904 1.00 58.28 298 VAL A CA 1
ATOM 2368 C C . VAL A 1 298 ? -25.312 9.028 24.135 1.00 58.28 298 VAL A C 1
ATOM 2370 O O . VAL A 1 298 ? -24.884 7.901 24.376 1.00 58.28 298 VAL A O 1
ATOM 2373 N N . ALA A 1 299 ? -25.119 10.052 24.976 1.00 59.28 299 ALA A N 1
ATOM 2374 C CA . ALA A 1 299 ? -24.404 9.935 26.249 1.00 59.28 299 ALA A CA 1
ATOM 2375 C C . ALA A 1 299 ? -25.044 8.912 27.215 1.00 59.28 299 ALA A C 1
ATOM 2377 O O . ALA A 1 299 ? -24.335 8.265 27.981 1.00 59.28 299 ALA A O 1
ATOM 2378 N N . GLU A 1 300 ? -26.364 8.708 27.128 1.00 63.47 300 GLU A N 1
ATOM 2379 C CA . GLU A 1 300 ? -27.103 7.700 27.909 1.00 63.47 300 GLU A CA 1
ATOM 2380 C C . GLU A 1 300 ? -27.235 6.343 27.191 1.00 63.47 300 GLU A C 1
ATOM 2382 O O . GLU A 1 300 ? -27.693 5.358 27.774 1.00 63.47 300 GLU A O 1
ATOM 2387 N N . ALA A 1 301 ? -26.841 6.255 25.917 1.00 76.75 301 ALA A N 1
ATOM 2388 C CA . ALA A 1 301 ? -26.965 5.031 25.139 1.00 76.75 301 ALA A CA 1
ATOM 2389 C C . ALA A 1 301 ? -25.850 4.033 25.489 1.00 76.75 301 ALA A C 1
ATOM 2391 O O . ALA A 1 301 ? -24.683 4.389 25.659 1.00 76.75 301 ALA A O 1
ATOM 2392 N N . SER A 1 302 ? -26.193 2.742 25.526 1.00 91.19 302 SER A N 1
ATOM 2393 C CA . SER A 1 302 ? -25.201 1.679 25.727 1.00 91.19 302 SER A CA 1
ATOM 2394 C C . SER A 1 302 ? -24.088 1.741 24.666 1.00 91.19 302 SER A C 1
ATOM 2396 O O . SER A 1 302 ? -24.351 2.078 23.510 1.00 91.19 302 SER A O 1
ATOM 2398 N N . ILE A 1 303 ? -22.853 1.356 25.019 1.00 92.88 303 ILE A N 1
ATOM 2399 C CA . ILE A 1 303 ? -21.697 1.340 24.093 1.00 92.88 303 ILE A CA 1
ATOM 2400 C C . ILE A 1 303 ? -22.027 0.566 22.800 1.00 92.88 303 ILE A C 1
ATOM 2402 O O . ILE A 1 303 ? -21.645 0.974 21.703 1.00 92.88 303 ILE A O 1
ATOM 2406 N N . ILE A 1 304 ? -22.799 -0.519 22.915 1.00 94.06 304 ILE A N 1
ATOM 2407 C CA . ILE A 1 304 ? -23.248 -1.336 21.780 1.00 94.06 304 ILE A CA 1
ATOM 2408 C C . ILE A 1 304 ? -24.195 -0.539 20.872 1.00 94.06 304 ILE A C 1
ATOM 2410 O O . ILE A 1 304 ? -24.023 -0.540 19.652 1.00 94.06 304 ILE A O 1
ATOM 2414 N N . SER A 1 305 ? -25.168 0.172 21.451 1.00 92.62 305 SER A N 1
ATOM 2415 C CA . SER A 1 305 ? -26.098 1.033 20.709 1.00 92.62 305 SER A CA 1
ATOM 2416 C C . SER A 1 305 ? -25.356 2.147 19.967 1.00 92.62 305 SER A C 1
ATOM 2418 O O . SER A 1 305 ? -25.626 2.364 18.785 1.00 92.62 305 SER A O 1
ATOM 2420 N N . ARG A 1 306 ? -24.382 2.796 20.627 1.00 93.06 306 ARG A N 1
ATOM 2421 C CA . ARG A 1 306 ? -23.516 3.828 20.026 1.00 93.06 306 ARG A CA 1
ATOM 2422 C C . ARG A 1 306 ? -22.773 3.291 18.804 1.00 93.06 306 ARG A C 1
ATOM 2424 O O . ARG A 1 306 ? -22.861 3.860 17.719 1.00 93.06 306 ARG A O 1
ATOM 2431 N N . LEU A 1 307 ? -22.096 2.154 18.962 1.00 94.56 307 LEU A N 1
ATOM 2432 C CA . LEU A 1 307 ? -21.340 1.510 17.890 1.00 94.56 307 LEU A CA 1
ATOM 2433 C C . LEU A 1 307 ? -22.235 1.095 16.714 1.00 94.56 307 LEU A C 1
ATOM 2435 O O . LEU A 1 307 ? -21.871 1.294 15.552 1.00 94.56 307 LEU A O 1
ATOM 2439 N N . HIS A 1 308 ? -23.407 0.519 16.998 1.00 94.25 308 HIS A N 1
ATOM 2440 C CA . HIS A 1 308 ? -24.346 0.117 15.956 1.00 94.25 308 HIS A CA 1
ATOM 2441 C C . HIS A 1 308 ? -24.855 1.329 15.169 1.00 94.25 308 HIS A C 1
ATOM 2443 O O . HIS A 1 308 ? -24.840 1.305 13.939 1.00 94.25 308 HIS A O 1
ATOM 2449 N N . HIS A 1 309 ? -25.221 2.407 15.865 1.00 92.44 309 HIS A N 1
ATOM 2450 C CA . HIS A 1 309 ? -25.653 3.654 15.243 1.00 92.44 309 HIS A CA 1
ATOM 2451 C C . HIS A 1 309 ? -24.554 4.277 14.368 1.00 92.44 309 HIS A C 1
ATOM 2453 O O . HIS A 1 309 ? -24.795 4.565 13.196 1.00 92.44 309 HIS A O 1
ATOM 2459 N N . ALA A 1 310 ? -23.325 4.384 14.882 1.00 93.06 310 ALA A N 1
ATOM 2460 C CA . ALA A 1 310 ? -22.184 4.905 14.129 1.00 93.06 310 ALA A CA 1
ATOM 2461 C C . ALA A 1 310 ? -21.926 4.107 12.838 1.00 93.06 310 ALA A C 1
ATOM 2463 O O . ALA A 1 310 ? -21.698 4.678 11.771 1.00 93.06 310 ALA A O 1
ATOM 2464 N N . ARG A 1 311 ? -22.030 2.771 12.899 1.00 93.81 311 ARG A N 1
ATOM 2465 C CA . ARG A 1 311 ? -21.908 1.904 11.715 1.00 93.81 311 ARG A CA 1
ATOM 2466 C C . ARG A 1 311 ? -23.053 2.095 10.721 1.00 93.81 311 ARG A C 1
ATOM 2468 O O . ARG A 1 311 ? -22.799 2.074 9.518 1.00 93.81 311 ARG A O 1
ATOM 2475 N N . GLN A 1 312 ? -24.286 2.280 11.192 1.00 92.06 312 GLN A N 1
ATOM 2476 C CA . GLN A 1 312 ? -25.436 2.561 10.326 1.00 92.06 312 GLN A CA 1
ATOM 2477 C C . GLN A 1 312 ? -25.265 3.888 9.579 1.00 92.06 312 GLN A C 1
ATOM 2479 O O . GLN A 1 312 ? -25.463 3.935 8.364 1.00 92.06 312 GLN A O 1
ATOM 2484 N N . LEU A 1 313 ? -24.842 4.944 10.279 1.00 91.62 313 LEU A N 1
ATOM 2485 C CA . LEU A 1 313 ? -24.564 6.244 9.670 1.00 91.62 313 LEU A CA 1
ATOM 2486 C C . LEU A 1 313 ? -23.409 6.162 8.675 1.00 91.62 313 LEU A C 1
ATOM 2488 O O . LEU A 1 313 ? -23.510 6.654 7.556 1.00 91.62 313 LEU A O 1
ATOM 2492 N N . LEU A 1 314 ? -22.325 5.471 9.014 1.00 89.81 314 LEU A N 1
ATOM 2493 C CA . LEU A 1 314 ? -21.224 5.318 8.073 1.00 89.81 314 LEU A CA 1
ATOM 2494 C C . LEU A 1 314 ? -21.625 4.505 6.836 1.00 89.81 314 LEU A C 1
ATOM 2496 O O . LEU A 1 314 ? -21.191 4.822 5.732 1.00 89.81 314 LEU A O 1
ATOM 2500 N N . ALA A 1 315 ? -22.475 3.486 6.987 1.00 88.88 315 ALA A N 1
ATOM 2501 C CA . ALA A 1 315 ? -22.998 2.716 5.861 1.00 88.88 315 ALA A CA 1
ATOM 2502 C C . ALA A 1 315 ? -23.872 3.569 4.924 1.00 88.88 315 ALA A C 1
ATOM 2504 O O . ALA A 1 315 ? -23.779 3.409 3.703 1.00 88.88 315 ALA A O 1
ATOM 2505 N N . SER A 1 316 ? -24.663 4.506 5.463 1.00 87.69 316 SER A N 1
ATOM 2506 C CA . SER A 1 316 ? -25.451 5.429 4.636 1.00 87.69 316 SER A CA 1
ATOM 2507 C C . SER A 1 316 ? -24.549 6.362 3.819 1.00 87.69 316 SER A C 1
ATOM 2509 O O . SER A 1 316 ? -24.795 6.546 2.627 1.00 87.69 316 SER A O 1
ATOM 2511 N N . HIS A 1 317 ? -23.430 6.827 4.384 1.00 83.38 317 HIS A N 1
ATOM 2512 C CA . HIS A 1 317 ? -22.424 7.625 3.668 1.00 83.38 317 HIS A CA 1
ATOM 2513 C C . HIS A 1 317 ? -21.588 6.798 2.677 1.00 83.38 317 HIS A C 1
ATOM 2515 O O . HIS A 1 317 ? -21.290 7.245 1.570 1.00 83.38 317 HIS A O 1
ATOM 2521 N N . ALA A 1 318 ? -21.203 5.571 3.038 1.00 67.81 318 ALA A N 1
ATOM 2522 C CA . ALA A 1 318 ? -20.351 4.714 2.212 1.00 67.81 318 ALA A CA 1
ATOM 2523 C C . ALA A 1 318 ? -21.040 4.257 0.919 1.00 67.81 318 ALA A C 1
ATOM 2525 O O . ALA A 1 318 ? -20.360 4.022 -0.081 1.00 67.81 318 ALA A O 1
ATOM 2526 N N . SER A 1 319 ? -22.376 4.192 0.906 1.00 59.94 319 SER A N 1
ATOM 2527 C CA . SER A 1 319 ? -23.151 3.986 -0.323 1.00 59.94 319 SER A CA 1
ATOM 2528 C C . SER A 1 319 ? -22.862 5.059 -1.393 1.00 59.94 319 SER A C 1
ATOM 2530 O O . SER A 1 319 ? -22.870 4.752 -2.584 1.00 59.94 319 SER A O 1
ATOM 2532 N N . LEU A 1 320 ? -22.478 6.274 -0.976 1.00 50.75 320 LEU A N 1
ATOM 2533 C CA . LEU A 1 320 ? -22.043 7.366 -1.854 1.00 50.75 320 LEU A CA 1
ATOM 2534 C C . LEU A 1 320 ? -20.551 7.256 -2.222 1.00 50.75 320 LEU A C 1
ATOM 2536 O O . LEU A 1 320 ? -20.167 7.542 -3.354 1.00 50.75 320 LEU A O 1
ATOM 2540 N N . ALA A 1 321 ? -19.700 6.792 -1.301 1.00 48.53 321 ALA A N 1
ATOM 2541 C CA . ALA A 1 321 ? -18.249 6.690 -1.508 1.00 48.53 321 ALA A CA 1
ATOM 2542 C C . ALA A 1 321 ? -17.807 5.459 -2.326 1.00 48.53 321 ALA A C 1
ATOM 2544 O O . ALA A 1 321 ? -16.781 5.508 -3.009 1.00 48.53 321 ALA A O 1
ATOM 2545 N N . HIS A 1 322 ? -18.575 4.362 -2.318 1.00 50.97 322 HIS A N 1
ATOM 2546 C CA . HIS A 1 322 ? -18.305 3.186 -3.159 1.00 50.97 322 HIS A CA 1
ATOM 2547 C C . HIS A 1 322 ? -18.336 3.509 -4.666 1.00 50.97 322 HIS A C 1
ATOM 2549 O O . HIS A 1 322 ? -17.686 2.810 -5.444 1.00 50.97 322 HIS A O 1
ATOM 2555 N N . LEU A 1 323 ? -19.011 4.594 -5.070 1.00 39.12 323 LEU A N 1
ATOM 2556 C CA . LEU A 1 323 ? -18.974 5.138 -6.433 1.00 39.12 323 LEU A CA 1
ATOM 2557 C C . LEU A 1 323 ? -17.665 5.889 -6.750 1.00 39.12 323 LEU A C 1
ATOM 2559 O O . LEU A 1 323 ? -17.269 5.949 -7.910 1.00 39.12 323 LEU A O 1
ATOM 2563 N N . ALA A 1 324 ? -16.967 6.422 -5.742 1.00 36.53 324 ALA A N 1
ATOM 2564 C CA . ALA A 1 324 ? -15.752 7.227 -5.909 1.00 36.53 324 ALA A CA 1
ATOM 2565 C C . ALA A 1 324 ? -14.442 6.422 -5.785 1.00 36.53 324 ALA A C 1
ATOM 2567 O O . ALA A 1 324 ? -13.405 6.845 -6.289 1.00 36.53 324 ALA A O 1
ATOM 2568 N N . LEU A 1 325 ? -14.476 5.260 -5.121 1.00 38.09 325 LEU A N 1
ATOM 2569 C CA . LEU A 1 325 ? -13.296 4.434 -4.813 1.00 38.09 325 LEU A CA 1
ATOM 2570 C C . LEU A 1 325 ? -13.108 3.224 -5.748 1.00 38.09 325 LEU A C 1
ATOM 2572 O O . LEU A 1 325 ? -12.251 2.374 -5.491 1.00 38.09 325 LEU A O 1
ATOM 2576 N N . ALA A 1 326 ? -13.888 3.122 -6.830 1.00 30.88 326 ALA A N 1
ATOM 2577 C CA . ALA A 1 326 ? -13.640 2.118 -7.859 1.00 30.88 326 ALA A CA 1
ATOM 2578 C C . ALA A 1 326 ? -12.227 2.329 -8.447 1.00 30.88 326 ALA A C 1
ATOM 2580 O O . ALA A 1 326 ? -11.886 3.448 -8.834 1.00 30.88 326 ALA A O 1
ATOM 2581 N N . PRO A 1 327 ? -11.375 1.290 -8.499 1.00 36.94 327 PRO A N 1
ATOM 2582 C CA . PRO A 1 327 ? -10.003 1.446 -8.956 1.00 36.94 327 PRO A CA 1
ATOM 2583 C C . PRO A 1 327 ? -9.989 1.799 -10.449 1.00 36.94 327 PRO A C 1
ATOM 2585 O O . PRO A 1 327 ? -10.369 0.976 -11.283 1.00 36.94 327 PRO A O 1
ATOM 2588 N N . GLY A 1 328 ? -9.538 3.015 -10.771 1.00 34.62 328 GLY A N 1
ATOM 2589 C CA . GLY A 1 328 ? -9.130 3.410 -12.124 1.00 34.62 328 GLY A CA 1
ATOM 2590 C C . GLY A 1 328 ? -7.911 2.642 -12.633 1.00 34.62 328 GLY A C 1
ATOM 2591 O O . GLY A 1 328 ? -6.994 2.314 -11.830 1.00 34.62 328 GLY A O 1
#

pLDDT: mean 87.09, std 15.46, range [30.88, 98.62]